Protein AF-A0A0M5L787-F1 (afdb_monomer_lite)

Sequence (239 aa):
MQGYDAINVWLLLYTPKDLRELIRKTQSEIPFFRKFSDVKPNWESILNKIHFGLDFFNSFSKEVILKTVIELADRFNSETYFLEYNSIKHSLRNKFGSFQIEIGPLENKVKINGGDYGSTFRKIERLSKNNKYHLSTSKIFSQWNPDRLFSEIQILSLLISNIKSFLIAINCKEPHKVEFKLPKTEFLKDYQNLPDPELISGKLERWSISPNYKLIDKNELLKIIQEKFPGLFKQEYDI

pLDDT: mean 78.06, std 14.06, range [38.06, 95.12]

Secondary structure (DSSP, 8-state):
--GGGTHHHHHHH--HHHHHHHHHHHHTT-----S-TTS-SSHHHHHHHHTTTSGGGGSHHHHHHHHHHHHHHHHHH-HHHHHHHHHHHTT---EESS-EEEES-TTSPEEEE--SSEEEEEEEEES-SS-TT-EEEEEEEEE--HHHHHHHHHHHHHHHHHHHHHHHHHH--S---PPP----HHHHHHHHHSPP---------------------HHHHHHHHHHH-GGGS------

Radius of gyration: 26.21 Å; chains: 1; bounding box: 59×48×81 Å

Foldseek 3Di:
DPPLPVVVVCVVDPDLVNVLVLLVCLLVQNDDDHNDPVAGSYPLSVVCLLCVPDPCPVDPQVVLLRVLSSVVSCCSNDPVNVQQVVCVVVVQWPDAAFDWDWDDDPVDTDIDGHDNGWTKGWDWDAPDPPDPPRIDIWIWTFGADVVLVVLSVVSVVLVVLSNVLSVCVVPPPDDDPRDRDTDDPVSSVVNVPDDDRPSVGDGPPPPDPPPPDDPDDPVRVVVVCCVVPVVVVPDPPDD

Structure (mmCIF, N/CA/C/O backbone):
data_AF-A0A0M5L787-F1
#
_entry.id   AF-A0A0M5L787-F1
#
loop_
_atom_site.group_PDB
_atom_site.id
_atom_site.type_symbol
_atom_site.label_atom_id
_atom_site.label_alt_id
_atom_site.label_comp_id
_atom_site.label_asym_id
_atom_site.label_entity_id
_atom_site.label_seq_id
_atom_site.pdbx_PDB_ins_code
_atom_site.Cartn_x
_atom_site.Cartn_y
_atom_site.Cartn_z
_atom_site.occupancy
_atom_site.B_iso_or_equiv
_atom_site.auth_seq_id
_atom_site.auth_comp_id
_atom_site.auth_asym_id
_atom_site.auth_atom_id
_atom_site.pdbx_PDB_model_num
ATOM 1 N N . MET A 1 1 ? -18.782 26.386 13.789 1.00 40.38 1 MET A N 1
ATOM 2 C CA . MET A 1 1 ? -18.263 25.126 13.216 1.00 40.38 1 MET A CA 1
ATOM 3 C C . MET A 1 1 ? -16.749 25.245 13.174 1.00 40.38 1 MET A C 1
ATOM 5 O O . MET A 1 1 ? -16.237 25.998 12.358 1.00 40.38 1 MET A O 1
ATOM 9 N N . GLN A 1 2 ? -16.034 24.658 14.134 1.00 39.41 2 GLN A N 1
ATOM 10 C CA . GLN A 1 2 ? -14.569 24.685 14.102 1.00 39.41 2 GLN A CA 1
ATOM 11 C C . GLN A 1 2 ? -14.084 23.709 13.016 1.00 39.41 2 GLN A C 1
ATOM 13 O O . GLN A 1 2 ? -14.730 22.690 12.781 1.00 39.41 2 GLN A O 1
ATOM 18 N N . GLY A 1 3 ? -12.954 23.991 12.362 1.00 47.47 3 GLY A N 1
ATOM 19 C CA . GLY A 1 3 ? -12.416 23.182 11.253 1.00 47.47 3 GLY A CA 1
ATOM 20 C C . GLY A 1 3 ? -12.162 21.691 11.555 1.00 47.47 3 GLY A C 1
ATOM 21 O O . GLY A 1 3 ? -11.865 20.939 10.633 1.00 47.47 3 GLY A O 1
ATOM 22 N N . TYR A 1 4 ? -12.318 21.244 12.809 1.00 46.97 4 TYR A N 1
ATOM 23 C CA . TYR A 1 4 ? -12.191 19.851 13.263 1.00 46.97 4 TYR A CA 1
ATOM 24 C C . TYR A 1 4 ? -13.233 18.882 12.668 1.00 46.97 4 TYR A C 1
ATOM 26 O O . TYR A 1 4 ? -12.962 17.683 12.600 1.00 46.97 4 TYR A O 1
ATOM 34 N N . ASP A 1 5 ? -14.398 19.370 12.226 1.00 57.00 5 ASP A N 1
ATOM 35 C CA . ASP A 1 5 ? -15.494 18.512 11.736 1.00 57.00 5 ASP A CA 1
ATOM 36 C C . ASP A 1 5 ? -15.590 18.415 10.206 1.00 57.00 5 ASP A C 1
ATOM 38 O O . ASP A 1 5 ? -16.405 17.661 9.680 1.00 57.00 5 ASP A O 1
ATOM 42 N N . ALA A 1 6 ? -14.723 19.110 9.469 1.00 70.19 6 ALA A N 1
ATOM 43 C CA . ALA A 1 6 ? -14.768 19.167 8.008 1.00 70.19 6 ALA A CA 1
ATOM 44 C C . ALA A 1 6 ? -13.982 18.025 7.322 1.00 70.19 6 ALA A C 1
ATOM 46 O O . ALA A 1 6 ? -13.393 18.219 6.259 1.00 70.19 6 ALA A O 1
ATOM 47 N N . ILE A 1 7 ? -13.947 16.822 7.914 1.00 73.31 7 ILE A N 1
ATOM 48 C CA . ILE A 1 7 ? -13.275 15.644 7.320 1.00 73.31 7 ILE A CA 1
ATOM 49 C C . ILE A 1 7 ? -13.868 15.328 5.941 1.00 73.31 7 ILE A C 1
ATOM 51 O O . ILE A 1 7 ? -13.142 15.019 5.002 1.00 73.31 7 ILE A O 1
ATOM 55 N N . ASN A 1 8 ? -15.186 15.459 5.806 1.00 73.56 8 ASN A N 1
ATOM 56 C CA . ASN A 1 8 ? -15.893 15.338 4.534 1.00 73.56 8 ASN A CA 1
ATOM 57 C C . ASN A 1 8 ? -15.398 16.354 3.492 1.00 73.56 8 ASN A C 1
ATOM 59 O O . ASN A 1 8 ? -15.212 15.992 2.337 1.00 73.56 8 ASN A O 1
ATOM 63 N N . VAL A 1 9 ? -15.135 17.601 3.893 1.00 81.12 9 VAL A N 1
ATOM 64 C CA . VAL A 1 9 ? -14.587 18.632 2.999 1.00 81.12 9 VAL A CA 1
ATOM 65 C C . VAL A 1 9 ? -13.171 18.265 2.567 1.00 81.12 9 VAL A C 1
ATOM 67 O O . VAL A 1 9 ? -12.859 18.349 1.384 1.00 81.12 9 VAL A O 1
ATOM 70 N N . TRP A 1 10 ? -12.329 17.793 3.492 1.00 82.06 10 TRP A N 1
ATOM 71 C CA . TRP A 1 10 ? -10.994 17.313 3.135 1.00 82.06 10 TRP A CA 1
ATOM 72 C C . TRP A 1 10 ? -11.062 16.144 2.143 1.00 82.06 10 TRP A C 1
ATOM 74 O O . TRP A 1 10 ? -10.377 16.180 1.127 1.00 82.06 10 TRP A O 1
ATOM 84 N N . LEU A 1 11 ? -11.942 15.161 2.372 1.00 81.44 11 LEU A N 1
ATOM 85 C CA . LEU A 1 11 ? -12.150 14.028 1.460 1.00 81.44 11 LEU A CA 1
ATOM 86 C C . LEU A 1 11 ? -12.615 14.451 0.056 1.00 81.44 11 LEU A C 1
ATOM 88 O O . LEU A 1 11 ? -12.320 13.755 -0.909 1.00 81.44 11 LEU A O 1
ATOM 92 N N . LEU A 1 12 ? -13.320 15.576 -0.071 1.00 83.50 12 LEU A N 1
ATOM 93 C CA . LEU A 1 12 ? -13.760 16.105 -1.364 1.00 83.50 12 LEU A CA 1
ATOM 94 C C . LEU A 1 12 ? -12.695 16.956 -2.071 1.00 83.50 12 LEU A C 1
ATOM 96 O O . LEU A 1 12 ? -12.770 17.122 -3.285 1.00 83.50 12 LEU A O 1
ATOM 100 N N . LEU A 1 13 ? -11.731 17.511 -1.332 1.00 87.44 13 LEU A N 1
ATOM 101 C CA . LEU A 1 13 ? -10.759 18.475 -1.860 1.00 87.44 13 LEU A CA 1
ATOM 102 C C . LEU A 1 13 ? -9.328 17.943 -1.964 1.00 87.44 13 LEU A C 1
ATOM 104 O O . LEU A 1 13 ? -8.506 18.576 -2.627 1.00 87.44 13 LEU A O 1
ATOM 108 N N . TYR A 1 14 ? -8.996 16.835 -1.299 1.00 89.69 14 TYR A N 1
ATOM 109 C CA . TYR A 1 14 ? -7.613 16.374 -1.250 1.00 89.69 14 TYR A CA 1
ATOM 110 C C . TYR A 1 14 ? -7.095 15.999 -2.643 1.00 89.69 14 TYR A C 1
ATOM 112 O O . TYR A 1 14 ? -7.768 15.356 -3.452 1.00 89.69 14 TYR A O 1
ATOM 120 N N . THR A 1 15 ? -5.845 16.360 -2.914 1.00 89.94 15 THR A N 1
ATOM 121 C CA . THR A 1 15 ? -5.131 15.885 -4.097 1.00 89.94 15 THR A CA 1
ATOM 122 C C . THR A 1 15 ? -4.406 14.571 -3.787 1.00 89.94 15 THR A C 1
ATOM 124 O O . THR A 1 15 ? -4.065 14.296 -2.632 1.00 89.94 15 THR A O 1
ATOM 127 N N . PRO A 1 16 ? -4.043 13.761 -4.800 1.00 87.12 16 PRO A N 1
ATOM 128 C CA . PRO A 1 16 ? -3.210 12.576 -4.582 1.00 87.12 16 PRO A CA 1
ATOM 129 C C . PRO A 1 16 ? -1.887 12.866 -3.851 1.00 87.12 16 PRO A C 1
ATOM 131 O O . PRO A 1 16 ? -1.362 11.995 -3.158 1.00 87.12 16 PRO A O 1
ATOM 134 N N . LYS A 1 17 ? -1.349 14.087 -3.988 1.00 90.00 17 LYS A N 1
ATOM 135 C CA . LYS A 1 17 ? -0.143 14.532 -3.280 1.00 90.00 17 LYS A CA 1
ATOM 136 C C . LYS A 1 17 ? -0.404 14.723 -1.785 1.00 90.00 17 LYS A C 1
ATOM 138 O O . LYS A 1 17 ? 0.432 14.318 -0.985 1.00 90.00 17 LYS A O 1
ATOM 143 N N . ASP A 1 18 ? -1.556 15.278 -1.416 1.00 91.69 18 ASP A N 1
ATOM 144 C CA . ASP A 1 18 ? -1.929 15.488 -0.013 1.00 91.69 18 ASP A CA 1
ATOM 145 C C . ASP A 1 18 ? -2.112 14.157 0.719 1.00 91.69 18 ASP A C 1
ATOM 147 O O . ASP A 1 18 ? -1.644 14.000 1.845 1.00 91.69 18 ASP A O 1
ATOM 151 N N . LEU A 1 19 ? -2.719 13.167 0.055 1.00 91.31 19 LEU A N 1
ATOM 152 C CA . LEU A 1 19 ? -2.863 11.819 0.608 1.00 91.31 19 LEU A CA 1
ATOM 153 C C . LEU A 1 19 ? -1.503 11.142 0.828 1.00 91.31 19 LEU A C 1
ATOM 155 O O . LEU A 1 19 ? -1.263 10.573 1.891 1.00 91.31 19 LEU A O 1
ATOM 159 N N . ARG A 1 20 ? -0.594 11.225 -0.153 1.00 91.88 20 ARG A N 1
ATOM 160 C CA . ARG A 1 20 ? 0.778 10.706 -0.009 1.00 91.88 20 ARG A CA 1
ATOM 161 C C . ARG A 1 20 ? 1.513 11.380 1.138 1.00 91.88 20 ARG A C 1
ATOM 163 O O . ARG A 1 20 ? 2.138 10.704 1.945 1.00 91.88 20 ARG A O 1
ATOM 170 N N . GLU A 1 21 ? 1.401 12.699 1.249 1.00 93.62 21 GLU A N 1
ATOM 171 C CA . GLU A 1 21 ? 2.035 13.440 2.334 1.00 93.62 21 GLU A CA 1
ATOM 172 C C . GLU A 1 21 ? 1.463 13.048 3.702 1.00 93.62 21 GLU A C 1
ATOM 174 O O . GLU A 1 21 ? 2.223 12.885 4.651 1.00 93.62 21 GLU A O 1
ATOM 179 N N . LEU A 1 22 ? 0.150 12.830 3.810 1.00 93.38 22 LEU A N 1
ATOM 180 C CA . LEU A 1 22 ? -0.483 12.342 5.037 1.00 93.38 22 LEU A CA 1
ATOM 181 C C . LEU A 1 22 ? 0.048 10.958 5.444 1.00 93.38 22 LEU A C 1
ATOM 183 O O . LEU A 1 22 ? 0.422 10.752 6.600 1.00 93.38 22 LEU A O 1
ATOM 187 N N . ILE A 1 23 ? 0.121 10.024 4.493 1.00 94.19 23 ILE A N 1
ATOM 188 C CA . ILE A 1 23 ? 0.662 8.676 4.718 1.00 94.19 23 ILE A CA 1
ATOM 189 C C . ILE A 1 23 ? 2.140 8.770 5.111 1.00 94.19 23 ILE A C 1
ATOM 191 O O . ILE A 1 23 ? 2.543 8.176 6.106 1.00 94.19 23 ILE A O 1
ATOM 195 N N . ARG A 1 24 ? 2.937 9.578 4.403 1.00 94.94 24 ARG A N 1
ATOM 196 C CA . ARG A 1 24 ? 4.360 9.791 4.704 1.00 94.94 24 ARG A CA 1
ATOM 197 C C . ARG A 1 24 ? 4.562 10.369 6.103 1.00 94.94 24 ARG A C 1
ATOM 199 O O . ARG A 1 24 ? 5.389 9.867 6.855 1.00 94.94 24 ARG A O 1
ATOM 206 N N . LYS A 1 25 ? 3.795 11.398 6.482 1.00 95.12 25 LYS A N 1
ATOM 207 C CA . LYS A 1 25 ? 3.841 11.968 7.835 1.00 95.12 25 LYS A CA 1
ATOM 208 C C . LYS A 1 25 ? 3.475 10.934 8.895 1.00 95.12 25 LYS A C 1
ATOM 210 O O . LYS A 1 25 ? 4.125 10.906 9.930 1.00 95.12 25 LYS A O 1
ATOM 215 N N . THR A 1 26 ? 2.502 10.068 8.612 1.00 95.06 26 THR A N 1
ATOM 216 C CA . THR A 1 26 ? 2.118 8.964 9.507 1.00 95.06 26 THR A CA 1
ATOM 217 C C . THR A 1 26 ? 3.233 7.920 9.650 1.00 95.06 26 THR A C 1
ATOM 219 O O . THR A 1 26 ? 3.469 7.405 10.734 1.00 95.06 26 THR A O 1
ATOM 222 N N . GLN A 1 27 ? 3.964 7.610 8.579 1.00 92.12 27 GLN A N 1
ATOM 223 C CA . GLN A 1 27 ? 5.095 6.676 8.646 1.00 92.12 27 GLN A CA 1
ATOM 224 C C . GLN A 1 27 ? 6.319 7.267 9.350 1.00 92.12 27 GLN A C 1
ATOM 226 O O . GLN A 1 27 ? 7.032 6.561 10.050 1.00 92.12 27 GLN A O 1
ATOM 231 N N . SER A 1 28 ? 6.571 8.563 9.161 1.00 93.62 28 SER A N 1
ATOM 232 C CA . SER A 1 28 ? 7.703 9.277 9.765 1.00 93.62 28 SER A CA 1
ATOM 233 C C . SER A 1 28 ? 7.394 9.865 11.147 1.00 93.62 28 SER A C 1
ATOM 235 O O . SER A 1 28 ? 8.182 10.660 11.650 1.00 93.62 28 SER A O 1
ATOM 237 N N . GLU A 1 29 ? 6.227 9.556 11.717 1.00 93.81 29 GLU A N 1
ATOM 238 C CA . GLU A 1 29 ? 5.718 10.123 12.973 1.00 93.81 29 GLU A CA 1
ATOM 239 C C . GLU A 1 29 ? 5.726 11.664 13.035 1.00 93.81 29 GLU A C 1
ATOM 241 O O . GLU A 1 29 ? 5.777 12.275 14.105 1.00 93.81 29 GLU A O 1
ATOM 246 N N . ILE A 1 30 ? 5.644 12.322 11.878 1.00 94.38 30 ILE A N 1
ATOM 247 C CA . ILE A 1 30 ? 5.626 13.779 11.787 1.00 94.38 30 ILE A CA 1
ATOM 248 C C . ILE A 1 30 ? 4.242 14.262 12.228 1.00 94.38 30 ILE A C 1
ATOM 250 O O . ILE A 1 30 ? 3.241 13.844 11.643 1.00 94.38 30 ILE A O 1
ATOM 254 N N . PRO A 1 31 ? 4.144 15.183 13.201 1.00 90.25 31 PRO A N 1
ATOM 255 C CA . PRO A 1 31 ? 2.861 15.713 13.631 1.00 90.25 31 PRO A CA 1
ATOM 256 C C . PRO A 1 31 ? 2.074 16.371 12.493 1.00 90.25 31 PRO A C 1
ATOM 258 O O . PRO A 1 31 ? 2.598 17.122 11.666 1.00 90.25 31 PRO A O 1
ATOM 261 N N . PHE A 1 32 ? 0.770 16.124 12.488 1.00 89.38 32 PHE A N 1
ATOM 262 C CA . PHE A 1 32 ? -0.198 16.818 11.650 1.00 89.38 32 PHE A CA 1
ATOM 263 C C . PHE A 1 32 ? -1.496 17.036 12.425 1.00 89.38 32 PHE A C 1
ATOM 265 O O . PHE A 1 32 ? -1.707 16.473 13.507 1.00 89.38 32 PHE A O 1
ATOM 272 N N . PHE A 1 33 ? -2.355 17.889 11.877 1.00 83.69 33 PHE A N 1
ATOM 273 C CA . PHE A 1 33 ? -3.650 18.189 12.466 1.00 83.69 33 PHE A CA 1
ATOM 274 C C . PHE A 1 33 ? -4.535 16.938 12.510 1.00 83.69 33 PHE A C 1
ATOM 276 O O . PHE A 1 33 ? -4.727 16.274 11.493 1.00 83.69 33 PHE A O 1
ATOM 283 N N . ARG A 1 34 ? -5.067 16.610 13.691 1.00 84.62 34 ARG A N 1
ATOM 284 C CA . ARG A 1 34 ? -5.842 15.390 13.955 1.00 84.62 34 ARG A CA 1
ATOM 285 C C . ARG A 1 34 ? -6.996 15.709 14.893 1.00 84.62 34 ARG A C 1
ATOM 287 O O . ARG A 1 34 ? -6.831 16.499 15.816 1.00 84.62 34 ARG A O 1
ATOM 294 N N . LYS A 1 35 ? -8.140 15.054 14.678 1.00 81.94 35 LYS A N 1
ATOM 295 C CA . LYS A 1 35 ? -9.319 15.182 15.552 1.00 81.94 35 LYS A CA 1
ATOM 296 C C . LYS A 1 35 ? -9.056 14.632 16.958 1.00 81.94 35 LYS A C 1
ATOM 298 O O . LYS A 1 35 ? -9.523 15.200 17.936 1.00 81.94 35 LYS A O 1
ATOM 303 N N . PHE A 1 36 ? -8.292 13.546 17.043 1.00 86.31 36 PHE A N 1
ATOM 304 C CA . PHE A 1 36 ? -7.915 12.891 18.293 1.00 86.31 36 PHE A CA 1
ATOM 305 C C . PHE A 1 36 ? -6.476 13.266 18.646 1.00 86.31 36 PHE A C 1
ATOM 307 O O . PHE A 1 36 ? -5.538 12.805 17.993 1.00 86.31 36 PHE A O 1
ATOM 314 N N . SER A 1 37 ? -6.305 14.143 19.635 1.00 85.69 37 SER A N 1
ATOM 315 C CA . SER A 1 37 ? -4.991 14.632 20.073 1.00 85.69 37 SER A CA 1
ATOM 316 C C . SER A 1 37 ? -4.190 13.589 20.857 1.00 85.69 37 SER A C 1
ATOM 318 O O . SER A 1 37 ? -2.964 13.659 20.879 1.00 85.69 37 SER A O 1
ATOM 320 N N . ASP A 1 38 ? -4.869 12.611 21.456 1.00 87.62 38 ASP A N 1
ATOM 321 C CA . ASP A 1 38 ? -4.290 11.493 22.207 1.00 87.62 38 ASP A CA 1
ATOM 322 C C . ASP A 1 38 ? -3.674 10.408 21.307 1.00 87.62 38 ASP A C 1
ATOM 324 O O . ASP A 1 38 ? -2.851 9.612 21.755 1.00 87.62 38 ASP A O 1
ATOM 328 N N . VAL A 1 39 ? -4.039 10.382 20.024 1.00 90.38 39 VAL A N 1
ATOM 329 C CA . VAL A 1 39 ? -3.516 9.422 19.045 1.00 90.38 39 VAL A CA 1
ATOM 330 C C . VAL A 1 39 ? -2.193 9.943 18.496 1.00 90.38 39 VAL A C 1
ATOM 332 O O . VAL A 1 39 ? -2.131 11.067 18.002 1.00 90.38 39 VAL A O 1
ATOM 335 N N . LYS A 1 40 ? -1.120 9.146 18.542 1.00 92.81 40 LYS A N 1
ATOM 336 C CA . LYS A 1 40 ? 0.173 9.473 17.912 1.00 92.81 40 LYS A CA 1
ATOM 337 C C . LYS A 1 40 ? 0.075 9.351 16.385 1.00 92.81 40 LYS A C 1
ATOM 339 O O . LYS A 1 40 ? -0.778 8.618 15.889 1.00 92.81 40 LYS A O 1
ATOM 344 N N . PRO A 1 41 ? 0.893 10.077 15.601 1.00 92.50 41 PRO A N 1
ATOM 345 C CA . PRO A 1 41 ? 0.793 10.071 14.145 1.00 92.50 41 PRO A CA 1
ATOM 346 C C . PRO A 1 41 ? 1.516 8.841 13.583 1.00 92.50 41 PRO A C 1
ATOM 348 O O . PRO A 1 41 ? 2.420 8.996 12.781 1.00 92.50 41 PRO A O 1
ATOM 351 N N . ASN A 1 42 ? 1.152 7.640 14.037 1.00 94.44 42 ASN A N 1
ATOM 352 C CA . ASN A 1 42 ? 1.714 6.373 13.577 1.00 94.44 42 ASN A CA 1
ATOM 353 C C . ASN A 1 42 ? 0.625 5.300 13.458 1.00 94.44 42 ASN A C 1
ATOM 355 O O . ASN A 1 42 ? -0.432 5.386 14.092 1.00 94.44 42 ASN A O 1
ATOM 359 N N . TRP A 1 43 ? 0.873 4.294 12.618 1.00 93.94 43 TRP A N 1
ATOM 360 C CA . TRP A 1 43 ? -0.126 3.272 12.295 1.00 93.94 43 TRP A CA 1
ATOM 361 C C . TRP A 1 43 ? -0.566 2.467 13.512 1.00 93.94 43 TRP A C 1
ATOM 363 O O . TRP A 1 43 ? -1.750 2.167 13.638 1.00 93.94 43 TRP A O 1
ATOM 373 N N . GLU A 1 44 ? 0.348 2.172 14.434 1.00 92.31 44 GLU A N 1
ATOM 374 C CA . GLU A 1 44 ? 0.018 1.423 15.642 1.00 92.31 44 GLU A CA 1
ATOM 375 C C . GLU A 1 44 ? -0.992 2.178 16.514 1.00 92.31 44 GLU A C 1
ATOM 377 O O . GLU A 1 44 ? -2.023 1.624 16.888 1.00 92.31 44 GLU A O 1
ATOM 382 N N . SER A 1 45 ? -0.742 3.454 16.811 1.00 92.00 45 SER A N 1
ATOM 383 C CA . SER A 1 45 ? -1.631 4.259 17.649 1.00 92.00 45 SER A CA 1
ATOM 384 C C . SER A 1 45 ? -2.999 4.455 16.998 1.00 92.00 45 SER A C 1
ATOM 386 O O . SER A 1 45 ? -4.017 4.392 17.689 1.00 92.00 45 SER A O 1
ATOM 388 N N . ILE A 1 46 ? -3.036 4.630 15.674 1.00 92.12 46 ILE A N 1
ATOM 389 C CA . ILE A 1 46 ? -4.278 4.739 14.903 1.00 92.12 46 ILE A CA 1
ATOM 390 C C . ILE A 1 46 ? -5.071 3.427 14.969 1.00 92.12 46 ILE A C 1
ATOM 392 O O . ILE A 1 46 ? -6.255 3.444 15.306 1.00 92.12 46 ILE A O 1
ATOM 396 N N . LEU A 1 47 ? -4.429 2.285 14.700 1.00 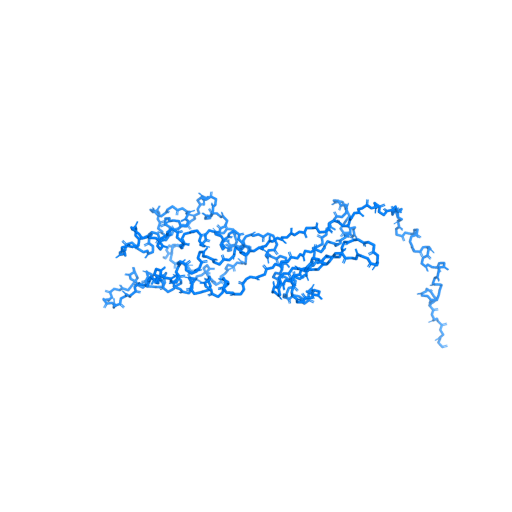90.75 47 LEU A N 1
ATOM 397 C CA . LEU A 1 47 ? -5.074 0.971 14.748 1.00 90.75 47 LEU A CA 1
ATOM 398 C C . LEU A 1 47 ? -5.565 0.635 16.158 1.00 90.75 47 LEU A C 1
ATOM 400 O O . LEU A 1 47 ? -6.699 0.181 16.301 1.00 90.75 47 LEU A O 1
ATOM 404 N N . ASN A 1 48 ? -4.767 0.925 17.185 1.00 88.25 48 ASN A N 1
ATOM 405 C CA . ASN A 1 48 ? -5.148 0.751 18.584 1.00 88.25 48 ASN A CA 1
ATOM 406 C C . ASN A 1 48 ? -6.377 1.598 18.936 1.00 88.25 48 ASN A C 1
ATOM 408 O O . ASN A 1 48 ? -7.282 1.117 19.612 1.00 88.25 48 ASN A O 1
ATOM 412 N N . LYS A 1 49 ? -6.453 2.842 18.447 1.00 89.19 49 LYS A N 1
ATOM 413 C CA . LYS A 1 49 ? -7.629 3.692 18.670 1.00 89.19 49 LYS A CA 1
ATOM 414 C C . LYS A 1 49 ? -8.873 3.139 17.981 1.00 89.19 49 LYS A C 1
ATOM 416 O O . LYS A 1 49 ? -9.941 3.170 18.577 1.00 89.19 49 LYS A O 1
ATOM 421 N N . ILE A 1 50 ? -8.747 2.636 16.753 1.00 88.25 50 ILE A N 1
ATOM 422 C CA . ILE A 1 50 ? -9.874 2.065 15.998 1.00 88.25 50 ILE A CA 1
ATOM 423 C C . ILE A 1 50 ? -10.389 0.785 16.671 1.00 88.25 50 ILE A C 1
ATOM 425 O O . ILE A 1 50 ? -11.597 0.595 16.764 1.00 88.25 50 ILE A O 1
ATOM 429 N N . HIS A 1 51 ? -9.491 -0.067 17.172 1.00 85.75 51 HIS A N 1
ATOM 430 C CA . HIS A 1 51 ? -9.818 -1.381 17.740 1.00 85.75 51 HIS A CA 1
ATOM 431 C C . HIS A 1 51 ? -9.838 -1.385 19.279 1.00 85.75 51 HIS A C 1
ATOM 433 O O . HIS A 1 51 ? -9.685 -2.440 19.887 1.00 85.75 51 HIS A O 1
ATOM 439 N N . PHE A 1 52 ? -10.032 -0.225 19.920 1.00 73.56 52 PHE A N 1
ATOM 440 C CA . PHE A 1 52 ? -9.839 -0.026 21.366 1.00 73.56 52 PHE A CA 1
ATOM 441 C C . PHE A 1 52 ? -10.659 -0.961 22.278 1.00 73.56 52 PHE A C 1
ATOM 443 O O . PHE A 1 52 ? -10.294 -1.146 23.433 1.00 73.56 52 PHE A O 1
ATOM 450 N N . GLY A 1 53 ? -11.763 -1.524 21.777 1.00 65.81 53 GLY A N 1
ATOM 451 C CA . GLY A 1 53 ? -12.654 -2.432 22.511 1.00 65.81 53 GLY A CA 1
ATOM 452 C C . GLY A 1 53 ? -12.558 -3.904 22.100 1.00 65.81 53 GLY A C 1
ATOM 453 O O . GLY A 1 53 ? -13.401 -4.697 22.504 1.00 65.81 53 GLY A O 1
ATOM 454 N N . LEU A 1 54 ? -11.585 -4.270 21.266 1.00 67.06 54 LEU A N 1
ATOM 455 C CA . LEU A 1 54 ? -11.332 -5.656 20.880 1.00 67.06 54 LEU A CA 1
ATOM 456 C C . LEU A 1 54 ? -10.156 -6.220 21.682 1.00 67.06 54 LEU A C 1
ATOM 458 O O . LEU A 1 54 ? -9.184 -5.505 21.922 1.00 67.06 54 LEU A O 1
ATOM 462 N N . ASP A 1 55 ? -10.146 -7.537 21.917 1.00 63.16 55 ASP A N 1
ATOM 463 C CA . ASP A 1 55 ? -8.956 -8.314 22.337 1.00 63.16 55 ASP A CA 1
ATOM 464 C C . ASP A 1 55 ? -7.834 -8.333 21.270 1.00 63.16 55 ASP A C 1
ATOM 466 O O . ASP A 1 55 ? -6.930 -9.168 21.258 1.00 63.16 55 ASP A O 1
ATOM 470 N N . PHE A 1 56 ? -7.859 -7.360 20.361 1.00 60.28 56 PHE A N 1
ATOM 471 C CA . PHE A 1 56 ? -6.854 -7.086 19.351 1.00 60.28 56 PHE A CA 1
ATOM 472 C C . PHE A 1 56 ? -5.451 -6.973 19.959 1.00 60.28 56 PHE A C 1
ATOM 474 O O . PHE A 1 56 ? -4.477 -7.423 19.359 1.00 60.28 56 PHE A O 1
ATOM 481 N N . PHE A 1 57 ? -5.349 -6.437 21.176 1.00 53.81 57 PHE A N 1
ATOM 482 C CA . PHE A 1 57 ? -4.090 -6.071 21.821 1.00 53.81 57 PHE A CA 1
ATOM 483 C C . PHE A 1 57 ? -3.196 -7.244 22.243 1.00 53.81 57 PHE A C 1
ATOM 485 O O . PHE A 1 57 ? -1.996 -7.030 22.384 1.00 53.81 57 PHE A O 1
ATOM 492 N N . ASN A 1 58 ? -3.736 -8.463 22.359 1.00 58.97 58 ASN A N 1
ATOM 493 C CA . ASN A 1 58 ? -2.983 -9.665 22.752 1.00 58.97 58 ASN A CA 1
ATOM 494 C C . ASN A 1 58 ? -2.865 -10.702 21.623 1.00 58.97 58 ASN A C 1
ATOM 496 O O . ASN A 1 58 ? -2.571 -11.870 21.871 1.00 58.97 58 ASN A O 1
ATOM 500 N N . SER A 1 59 ? -3.145 -10.304 20.381 1.00 66.94 59 SER A N 1
ATOM 501 C CA . SER A 1 59 ? -3.336 -11.242 19.277 1.00 66.94 59 SER A CA 1
ATOM 502 C C . SER A 1 59 ? -2.228 -11.147 18.229 1.00 66.94 59 SER A C 1
ATOM 504 O O . SER A 1 59 ? -1.856 -10.058 17.795 1.00 66.94 59 SER A O 1
ATOM 506 N N . PHE A 1 60 ? -1.779 -12.311 17.750 1.00 76.94 60 PHE A N 1
ATOM 507 C CA . PHE A 1 60 ? -1.011 -12.491 16.508 1.00 76.94 60 PHE A CA 1
ATOM 508 C C . PHE A 1 60 ? -1.534 -11.598 15.365 1.00 76.94 60 PHE A C 1
ATOM 510 O O . PHE A 1 60 ? -0.767 -11.029 14.592 1.00 76.94 60 PHE A O 1
ATOM 517 N N . SER A 1 61 ? -2.851 -11.383 15.315 1.00 81.19 61 SER A N 1
ATOM 518 C CA . SER A 1 61 ? -3.508 -10.533 14.329 1.00 81.19 61 SER A CA 1
ATOM 519 C C . SER A 1 61 ? -3.045 -9.079 14.329 1.00 81.19 61 SER A C 1
ATOM 521 O O . SER A 1 61 ? -2.935 -8.497 13.249 1.00 81.19 61 SER A O 1
ATOM 523 N N . LYS A 1 62 ? -2.735 -8.488 15.490 1.00 85.31 62 LYS A N 1
ATOM 524 C CA . LYS A 1 62 ? -2.250 -7.102 15.560 1.00 85.31 62 LYS A CA 1
ATOM 525 C C . LYS A 1 62 ? -0.927 -6.943 14.827 1.00 85.31 62 LYS A C 1
ATOM 527 O O . LYS A 1 62 ? -0.794 -6.025 14.022 1.00 85.31 62 LYS A O 1
ATOM 532 N N . GLU A 1 63 ? 0.034 -7.821 15.097 1.00 87.94 63 GLU A N 1
ATOM 533 C CA . GLU A 1 63 ? 1.376 -7.738 14.516 1.00 87.94 63 GLU A CA 1
ATOM 534 C C . GLU A 1 63 ? 1.329 -7.894 12.997 1.00 87.94 63 GLU A C 1
ATOM 536 O O . GLU A 1 63 ? 1.896 -7.077 12.269 1.00 87.94 63 GLU A O 1
ATOM 541 N N . VAL A 1 64 ? 0.580 -8.891 12.513 1.00 89.31 64 VAL A N 1
ATOM 542 C CA . VAL A 1 64 ? 0.429 -9.145 11.074 1.00 89.31 64 VAL A CA 1
ATOM 543 C C . VAL A 1 64 ? -0.238 -7.964 10.376 1.00 89.31 64 VAL A C 1
ATOM 545 O O . VAL A 1 64 ? 0.246 -7.506 9.339 1.00 89.31 64 VAL A O 1
ATOM 548 N N . ILE A 1 65 ? -1.326 -7.433 10.941 1.00 90.62 65 ILE A N 1
ATOM 549 C CA . ILE A 1 65 ? -2.043 -6.291 10.362 1.00 90.62 65 ILE A CA 1
ATOM 550 C C . ILE A 1 65 ? -1.168 -5.039 10.373 1.00 90.62 65 ILE A C 1
ATOM 552 O O . ILE A 1 65 ? -1.090 -4.354 9.356 1.00 90.62 65 ILE A O 1
ATOM 556 N N . LEU A 1 66 ? -0.497 -4.738 11.488 1.00 91.81 66 LEU A N 1
ATOM 557 C CA . LEU A 1 66 ? 0.372 -3.568 11.594 1.00 91.81 66 LEU A CA 1
ATOM 558 C C . LEU A 1 66 ? 1.495 -3.630 10.556 1.00 91.81 66 LEU A C 1
ATOM 560 O O . LEU A 1 66 ? 1.683 -2.668 9.812 1.00 91.81 66 LEU A O 1
ATOM 564 N N . LYS A 1 67 ? 2.180 -4.775 10.455 1.00 91.94 67 LYS A N 1
ATOM 565 C CA . LYS A 1 67 ? 3.216 -5.006 9.442 1.00 91.94 67 LYS A CA 1
ATOM 566 C C . LYS A 1 67 ? 2.662 -4.804 8.029 1.00 91.94 67 LYS A C 1
ATOM 568 O O . LYS A 1 67 ? 3.240 -4.056 7.249 1.00 91.94 67 LYS A O 1
ATOM 573 N N . THR A 1 68 ? 1.500 -5.385 7.735 1.00 91.81 68 THR A N 1
ATOM 574 C CA . THR A 1 68 ? 0.841 -5.259 6.423 1.00 91.81 68 THR A CA 1
ATOM 575 C C . THR A 1 68 ? 0.512 -3.805 6.082 1.00 91.81 68 THR A C 1
ATOM 577 O O . THR A 1 68 ? 0.771 -3.352 4.971 1.00 91.81 68 THR A O 1
ATOM 580 N N . VAL A 1 69 ? -0.029 -3.037 7.033 1.00 93.50 69 VAL A N 1
ATOM 581 C CA . VAL A 1 69 ? -0.350 -1.616 6.825 1.00 93.50 69 VAL A CA 1
ATOM 582 C C . VAL A 1 69 ? 0.913 -0.796 6.562 1.00 93.50 69 VAL A C 1
ATOM 584 O O . VAL A 1 69 ? 0.900 0.059 5.676 1.00 93.50 69 VAL A O 1
ATOM 587 N N . ILE A 1 70 ? 1.998 -1.065 7.292 1.00 93.31 70 ILE A N 1
ATOM 588 C CA . ILE A 1 70 ? 3.291 -0.402 7.082 1.00 93.31 70 ILE A CA 1
ATOM 589 C C . ILE A 1 70 ? 3.817 -0.697 5.672 1.00 93.31 70 ILE A C 1
ATOM 591 O O . ILE A 1 70 ? 4.098 0.242 4.930 1.00 93.31 70 ILE A O 1
ATOM 595 N N . GLU A 1 71 ? 3.857 -1.969 5.269 1.00 91.38 71 GLU A N 1
ATOM 596 C CA . GLU A 1 71 ? 4.327 -2.389 3.941 1.00 91.38 71 GLU A CA 1
ATOM 597 C C . GLU A 1 71 ? 3.504 -1.768 2.805 1.00 91.38 71 GLU A C 1
ATOM 599 O O . GLU A 1 71 ? 4.049 -1.312 1.797 1.00 91.38 71 GLU A O 1
ATOM 604 N N . LEU A 1 72 ? 2.178 -1.723 2.957 1.00 91.69 72 LEU A N 1
ATOM 605 C CA . LEU A 1 72 ? 1.285 -1.109 1.976 1.00 91.69 72 LEU A CA 1
ATOM 606 C C . LEU A 1 72 ? 1.490 0.407 1.891 1.00 91.69 72 LEU A C 1
ATOM 608 O O . LEU A 1 72 ? 1.478 0.966 0.792 1.00 91.69 72 LEU A O 1
ATOM 612 N N . ALA A 1 73 ? 1.701 1.073 3.027 1.00 92.88 73 ALA A N 1
ATOM 613 C CA . ALA A 1 73 ? 1.992 2.501 3.073 1.00 92.88 73 ALA A CA 1
ATOM 614 C C . ALA A 1 73 ? 3.340 2.826 2.402 1.00 92.88 73 ALA A C 1
ATOM 616 O O . ALA A 1 73 ? 3.408 3.767 1.604 1.00 92.88 73 ALA A O 1
ATOM 617 N N . ASP A 1 74 ? 4.371 2.006 2.633 1.00 90.88 74 ASP A N 1
ATOM 618 C CA . ASP A 1 74 ? 5.681 2.140 1.986 1.00 90.88 74 ASP A CA 1
ATOM 619 C C . ASP A 1 74 ? 5.558 1.960 0.476 1.00 90.88 74 ASP A C 1
ATOM 621 O O . ASP A 1 74 ? 6.021 2.793 -0.311 1.00 90.88 74 ASP A O 1
ATOM 625 N N . ARG A 1 75 ? 4.846 0.908 0.056 1.00 88.50 75 ARG A N 1
ATOM 626 C CA . ARG A 1 75 ? 4.582 0.634 -1.358 1.00 88.50 75 ARG A CA 1
ATOM 627 C C . ARG A 1 75 ? 3.862 1.801 -2.019 1.00 88.50 75 ARG A C 1
ATOM 629 O O . ARG A 1 75 ? 4.294 2.254 -3.079 1.00 88.50 75 ARG A O 1
ATOM 636 N N . PHE A 1 76 ? 2.813 2.326 -1.385 1.00 89.38 76 PHE A N 1
ATOM 637 C CA . PHE A 1 76 ? 2.034 3.449 -1.901 1.00 89.38 76 PHE A CA 1
ATOM 638 C C . PHE A 1 76 ? 2.887 4.710 -2.082 1.00 89.38 76 PHE A C 1
ATOM 640 O O . PHE A 1 76 ? 2.760 5.401 -3.100 1.00 89.38 76 PHE A O 1
ATOM 647 N N . ASN A 1 77 ? 3.779 4.993 -1.129 1.00 90.31 77 ASN A N 1
ATOM 648 C CA . ASN A 1 77 ? 4.675 6.147 -1.167 1.00 90.31 77 ASN A CA 1
ATOM 649 C C . ASN A 1 77 ? 5.893 5.969 -2.080 1.00 90.31 77 ASN A C 1
ATOM 651 O O . ASN A 1 77 ? 6.513 6.970 -2.444 1.00 90.31 77 ASN A O 1
ATOM 655 N N . SER A 1 78 ? 6.204 4.746 -2.513 1.00 88.19 78 SER A N 1
ATOM 656 C CA . SER A 1 78 ? 7.331 4.495 -3.410 1.00 88.19 78 SER A CA 1
ATOM 657 C C . SER A 1 78 ? 7.197 5.227 -4.757 1.00 88.19 78 SER A C 1
ATOM 659 O O . SER A 1 78 ? 6.105 5.381 -5.325 1.00 88.19 78 SER A O 1
ATOM 661 N N . GLU A 1 79 ? 8.339 5.669 -5.295 1.00 85.38 79 GLU A N 1
ATOM 662 C CA . GLU A 1 79 ? 8.418 6.252 -6.640 1.00 85.38 79 GLU A CA 1
ATOM 663 C C . GLU A 1 79 ? 8.033 5.210 -7.702 1.00 85.38 79 GLU A C 1
ATOM 665 O O . GLU A 1 79 ? 7.304 5.519 -8.644 1.00 85.38 79 GLU A O 1
ATOM 670 N N . THR A 1 80 ? 8.467 3.960 -7.519 1.00 84.12 80 THR A N 1
ATOM 671 C CA . THR A 1 80 ? 8.180 2.842 -8.423 1.00 84.12 80 THR A CA 1
ATOM 672 C C . THR A 1 80 ? 6.680 2.631 -8.601 1.00 84.12 80 THR A C 1
ATOM 674 O O . THR A 1 80 ? 6.213 2.607 -9.738 1.00 84.12 80 THR A O 1
ATOM 677 N N . TYR A 1 81 ? 5.910 2.575 -7.508 1.00 85.50 81 TYR A N 1
ATOM 678 C CA . TYR A 1 81 ? 4.454 2.420 -7.572 1.00 85.50 81 TYR A CA 1
ATOM 679 C C . TYR A 1 81 ? 3.780 3.586 -8.309 1.00 85.50 81 TYR A C 1
ATOM 681 O O . TYR A 1 81 ? 2.869 3.388 -9.112 1.00 85.50 81 TYR A O 1
ATOM 689 N N . PHE A 1 82 ? 4.246 4.821 -8.088 1.00 85.88 82 PHE A N 1
ATOM 690 C CA . PHE A 1 82 ? 3.730 5.993 -8.802 1.00 85.88 82 PHE A CA 1
ATOM 691 C C . PHE A 1 82 ? 3.994 5.921 -10.311 1.00 85.88 82 PHE A C 1
ATOM 693 O O . PHE A 1 82 ? 3.107 6.207 -11.121 1.00 85.88 82 PHE A O 1
ATOM 700 N N . LEU A 1 83 ? 5.214 5.548 -10.698 1.00 86.88 83 LEU A N 1
ATOM 701 C CA . LEU A 1 83 ? 5.599 5.410 -12.099 1.00 86.88 83 LEU A CA 1
ATOM 702 C C . LEU A 1 83 ? 4.841 4.268 -12.780 1.00 86.88 83 LEU A C 1
ATOM 704 O O . LEU A 1 83 ? 4.386 4.438 -13.912 1.00 86.88 83 LEU A O 1
ATOM 708 N N . GLU A 1 84 ? 4.660 3.143 -12.092 1.00 86.00 84 GLU A N 1
ATOM 709 C CA . GLU A 1 84 ? 3.885 2.005 -12.578 1.00 86.00 84 GLU A CA 1
ATOM 710 C C . GLU A 1 84 ? 2.419 2.390 -12.801 1.00 86.00 84 GLU A C 1
ATOM 712 O O . GLU A 1 84 ? 1.899 2.208 -13.903 1.00 86.00 84 GLU A O 1
ATOM 717 N N . TYR A 1 85 ? 1.780 3.008 -11.802 1.00 86.06 85 TYR A N 1
ATOM 718 C CA . TYR A 1 85 ? 0.402 3.492 -11.897 1.00 86.06 85 TYR A CA 1
ATOM 719 C C . TYR A 1 85 ? 0.210 4.438 -13.088 1.00 86.06 85 TYR A C 1
ATOM 721 O O . TYR A 1 85 ? -0.703 4.252 -13.894 1.00 86.06 85 TYR A O 1
ATOM 729 N N . ASN A 1 86 ? 1.096 5.427 -13.251 1.00 85.38 86 ASN A N 1
ATOM 730 C CA . ASN A 1 86 ? 1.026 6.347 -14.388 1.00 85.38 86 ASN A CA 1
ATOM 731 C C . ASN A 1 86 ? 1.268 5.635 -15.720 1.00 85.38 86 ASN A C 1
ATOM 733 O O . ASN A 1 86 ? 0.609 5.949 -16.709 1.00 85.38 86 ASN A O 1
ATOM 737 N N . SER A 1 87 ? 2.176 4.660 -15.756 1.00 85.69 87 SER A N 1
ATOM 738 C CA . SER A 1 87 ? 2.443 3.882 -16.967 1.00 85.69 87 SER A CA 1
ATOM 739 C C . SER A 1 87 ? 1.228 3.058 -17.385 1.00 85.69 87 SER A C 1
ATOM 741 O O . SER A 1 87 ? 0.913 3.007 -18.571 1.00 85.69 87 SER A O 1
ATOM 743 N N . ILE A 1 88 ? 0.509 2.466 -16.428 1.00 83.25 88 ILE A N 1
ATOM 744 C CA . ILE A 1 88 ? -0.747 1.751 -16.681 1.00 83.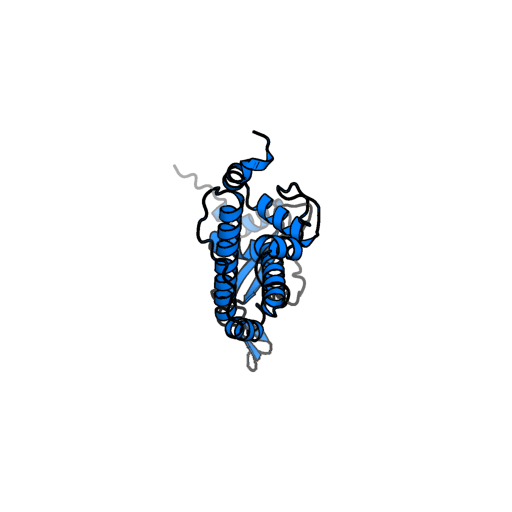25 88 ILE A CA 1
ATOM 745 C C . ILE A 1 88 ? -1.825 2.732 -17.153 1.00 83.25 88 ILE A C 1
ATOM 747 O O . ILE A 1 88 ? -2.413 2.527 -18.212 1.00 83.25 88 ILE A O 1
ATOM 751 N N . LYS A 1 89 ? -2.031 3.834 -16.421 1.00 84.12 89 LYS A N 1
ATOM 752 C CA . LYS A 1 89 ? -3.026 4.869 -16.742 1.00 84.12 89 LYS A CA 1
ATOM 753 C C . LYS A 1 89 ? -2.849 5.442 -18.151 1.00 84.12 89 LYS A C 1
ATOM 755 O O . LYS A 1 89 ? -3.831 5.692 -18.842 1.00 84.12 89 LYS A O 1
ATOM 760 N N . HIS A 1 90 ? -1.608 5.668 -18.571 1.00 81.56 90 HIS A N 1
ATOM 761 C CA . HIS A 1 90 ? -1.282 6.264 -19.867 1.00 81.56 90 HIS A CA 1
ATOM 762 C C . HIS A 1 90 ? -0.958 5.230 -20.953 1.00 81.56 90 HIS A C 1
ATOM 764 O O . HIS A 1 90 ? -0.487 5.606 -22.021 1.00 81.56 90 HIS A O 1
ATOM 770 N N . SER A 1 91 ? -1.210 3.939 -20.705 1.00 78.75 91 SER A N 1
ATOM 771 C CA . SER A 1 91 ? -0.933 2.850 -21.655 1.00 78.75 91 SER A CA 1
ATOM 772 C C . SER A 1 91 ? 0.527 2.794 -22.143 1.00 78.75 91 SER A C 1
ATOM 774 O O . SER A 1 91 ? 0.809 2.330 -23.241 1.00 78.75 91 SER A O 1
ATOM 776 N N . LEU A 1 92 ? 1.480 3.226 -21.309 1.00 74.06 92 LEU A N 1
ATOM 777 C CA . LEU A 1 92 ? 2.930 3.160 -21.558 1.00 74.06 92 LEU A CA 1
ATOM 778 C C . LEU A 1 92 ? 3.563 1.849 -21.051 1.00 74.06 92 LEU A C 1
ATOM 780 O O . LEU A 1 92 ? 4.788 1.726 -20.954 1.00 74.06 92 LEU A O 1
ATOM 784 N N . ARG A 1 93 ? 2.730 0.866 -20.695 1.00 69.88 93 ARG A N 1
ATOM 785 C CA . ARG A 1 93 ? 3.156 -0.483 -20.316 1.00 69.88 93 ARG A CA 1
ATOM 786 C C . ARG A 1 93 ? 3.627 -1.236 -21.560 1.00 69.88 93 ARG A C 1
ATOM 788 O O . ARG A 1 93 ? 2.861 -1.414 -22.500 1.00 69.88 93 ARG A O 1
ATOM 795 N N . ASN A 1 94 ? 4.864 -1.728 -21.538 1.00 63.09 94 ASN A N 1
ATOM 796 C CA . ASN A 1 94 ? 5.451 -2.418 -22.690 1.00 63.09 94 ASN A CA 1
ATOM 797 C C . ASN A 1 94 ? 4.977 -3.872 -22.822 1.00 63.09 94 ASN A C 1
ATOM 799 O O . ASN A 1 94 ? 4.846 -4.372 -23.934 1.00 63.09 94 ASN A O 1
ATOM 803 N N . LYS A 1 95 ? 4.779 -4.575 -21.700 1.00 66.81 95 LYS A N 1
ATOM 804 C CA . LYS A 1 95 ? 4.384 -5.990 -21.677 1.00 66.81 95 LYS A CA 1
ATOM 805 C C . LYS A 1 95 ? 3.659 -6.320 -20.371 1.00 66.81 95 LYS A C 1
ATOM 807 O O . LYS A 1 95 ? 3.896 -5.663 -19.357 1.00 66.81 95 LYS A O 1
ATOM 812 N N . PHE A 1 96 ? 2.776 -7.314 -20.427 1.00 64.31 96 PHE A N 1
ATOM 813 C CA . PHE A 1 96 ? 2.220 -7.977 -19.250 1.00 64.31 96 PHE A CA 1
ATOM 814 C C . PHE A 1 96 ? 3.211 -9.034 -18.738 1.00 64.31 96 PHE A C 1
ATOM 816 O O . PHE A 1 96 ? 3.822 -9.733 -19.552 1.00 64.31 96 PHE A O 1
ATOM 823 N N . GLY A 1 97 ? 3.367 -9.130 -17.419 1.00 63.53 97 GLY A N 1
ATOM 824 C CA . GLY A 1 97 ? 4.352 -10.000 -16.775 1.00 63.53 97 GLY A CA 1
ATOM 825 C C . GLY A 1 97 ? 5.634 -9.265 -16.374 1.00 63.53 97 GLY A C 1
ATOM 826 O O . GLY A 1 97 ? 5.846 -8.101 -16.736 1.00 63.53 97 GLY A O 1
ATOM 827 N N . SER A 1 98 ? 6.462 -9.955 -15.587 1.00 67.50 98 SER A N 1
ATOM 828 C CA . SER A 1 98 ? 7.731 -9.447 -15.051 1.00 67.50 98 SER A CA 1
ATOM 829 C C . SER A 1 98 ? 8.813 -9.347 -16.152 1.00 67.50 98 SER A C 1
ATOM 831 O O . SER A 1 98 ? 8.532 -9.104 -17.330 1.00 67.50 98 SER A O 1
ATOM 833 N N . PHE A 1 99 ? 10.085 -9.480 -15.789 1.00 70.06 99 PHE A N 1
ATOM 834 C CA . PHE A 1 99 ? 11.210 -9.426 -16.714 1.00 70.06 99 PHE A CA 1
ATOM 835 C C . PHE A 1 99 ? 11.531 -10.784 -17.342 1.00 70.06 99 PHE A C 1
ATOM 837 O O . PHE A 1 99 ? 11.152 -11.839 -16.853 1.00 70.06 99 PHE A O 1
ATOM 844 N N . GLN A 1 100 ? 12.300 -10.754 -18.424 1.00 68.81 100 GLN A N 1
ATOM 845 C CA . GLN A 1 100 ? 13.042 -11.909 -18.911 1.00 68.81 100 GLN A CA 1
ATOM 846 C C . GLN A 1 100 ? 14.459 -11.431 -19.203 1.00 68.81 100 GLN A C 1
ATOM 848 O O . GLN A 1 100 ? 14.650 -10.481 -19.968 1.00 68.81 100 GLN A O 1
ATOM 853 N N . ILE A 1 101 ? 15.441 -12.060 -18.569 1.00 70.06 101 ILE A N 1
ATOM 854 C CA . ILE A 1 101 ? 16.859 -11.814 -18.804 1.00 70.06 101 ILE A CA 1
ATOM 855 C C . ILE A 1 101 ? 17.418 -13.046 -19.506 1.00 70.06 101 ILE A C 1
ATOM 857 O O . ILE A 1 101 ? 17.250 -14.168 -19.041 1.00 70.06 101 ILE A O 1
ATOM 861 N N . GLU A 1 102 ? 18.097 -12.834 -20.629 1.00 75.12 102 GLU A N 1
ATOM 862 C CA . GLU A 1 102 ? 18.886 -13.873 -21.285 1.00 75.12 102 GLU A CA 1
ATOM 863 C C . GLU A 1 102 ? 20.368 -13.513 -21.140 1.00 75.12 102 GLU A C 1
ATOM 865 O O . GLU A 1 102 ? 20.778 -12.429 -21.559 1.00 75.12 102 GLU A O 1
ATOM 870 N N . ILE A 1 103 ? 21.162 -14.399 -20.535 1.00 73.38 103 ILE A N 1
ATOM 871 C CA . ILE A 1 103 ? 22.602 -14.212 -20.313 1.00 73.38 103 ILE A CA 1
ATOM 872 C C . ILE A 1 103 ? 23.354 -15.336 -21.017 1.00 73.38 103 ILE A C 1
ATOM 874 O O . ILE A 1 103 ? 23.029 -16.505 -20.835 1.00 73.38 103 ILE A O 1
ATOM 878 N N . GLY A 1 104 ? 24.380 -14.990 -21.791 1.00 72.38 104 GLY A N 1
ATOM 879 C CA . GLY A 1 104 ? 25.268 -15.959 -22.433 1.00 72.38 104 GLY A CA 1
ATOM 880 C C . GLY A 1 104 ? 25.287 -15.871 -23.962 1.00 72.38 104 GLY A C 1
ATOM 881 O O . GLY A 1 104 ? 24.536 -15.090 -24.558 1.00 72.38 104 GLY A O 1
ATOM 882 N N . PRO A 1 105 ? 26.186 -16.638 -24.605 1.00 76.44 105 PRO A N 1
ATOM 883 C CA . PRO A 1 105 ? 26.320 -16.679 -26.058 1.00 76.44 105 PRO A CA 1
ATOM 884 C C . PRO A 1 105 ? 25.047 -17.233 -26.709 1.00 76.44 105 PRO A C 1
ATOM 886 O O . PRO A 1 105 ? 24.298 -17.972 -26.076 1.00 76.44 105 PRO A O 1
ATOM 889 N N . LEU A 1 106 ? 24.805 -16.883 -27.980 1.00 73.12 106 LEU A N 1
ATOM 890 C CA . LEU A 1 106 ? 23.561 -17.194 -28.706 1.00 73.12 106 LEU A CA 1
ATOM 891 C C . LEU A 1 106 ? 23.167 -18.682 -28.628 1.00 73.12 106 LEU A C 1
ATOM 893 O O . LEU A 1 106 ? 21.981 -18.992 -28.557 1.00 73.12 106 LEU A O 1
ATOM 897 N N . GLU A 1 107 ? 24.167 -19.562 -28.591 1.00 71.12 107 GLU A N 1
ATOM 898 C CA . GLU A 1 107 ? 24.029 -21.020 -28.583 1.00 71.12 107 GLU A CA 1
ATOM 899 C C . GLU A 1 107 ? 23.781 -21.607 -27.180 1.00 71.12 107 GLU A C 1
ATOM 901 O O . GLU A 1 107 ? 23.168 -22.660 -27.071 1.00 71.12 107 GLU A O 1
ATOM 906 N N . ASN A 1 108 ? 24.173 -20.902 -26.106 1.00 72.19 108 ASN A N 1
ATOM 907 C CA . ASN A 1 108 ? 24.043 -21.336 -24.706 1.00 72.19 108 ASN A CA 1
ATOM 908 C C . ASN A 1 108 ? 23.525 -20.194 -23.817 1.00 72.19 108 ASN A C 1
ATOM 910 O O . ASN A 1 108 ? 24.183 -19.752 -22.871 1.00 72.19 108 ASN A O 1
ATOM 914 N N . LYS A 1 109 ? 22.336 -19.683 -24.139 1.00 81.69 109 LYS A N 1
ATOM 915 C CA . LYS A 1 109 ? 21.681 -18.651 -23.330 1.00 81.69 109 LYS A CA 1
ATOM 916 C C . LYS A 1 109 ? 21.032 -19.260 -22.091 1.00 81.69 109 LYS A C 1
ATOM 918 O O . LYS A 1 109 ? 20.100 -20.053 -22.200 1.00 81.69 109 LYS A O 1
ATOM 923 N N . VAL A 1 110 ? 21.436 -18.794 -20.916 1.00 76.88 110 VAL A N 1
ATOM 924 C CA . VAL A 1 110 ? 20.676 -18.973 -19.677 1.00 76.88 110 VAL A CA 1
ATOM 925 C C . VAL A 1 110 ? 19.521 -17.979 -19.685 1.00 76.88 110 VAL A C 1
ATOM 927 O O . VAL A 1 110 ? 19.734 -16.770 -19.798 1.00 76.88 110 VAL A O 1
ATOM 930 N N . LYS A 1 111 ? 18.291 -18.484 -19.579 1.00 74.88 111 LYS A N 1
ATOM 931 C CA . LYS A 1 111 ? 17.084 -17.658 -19.478 1.00 74.88 111 LYS A CA 1
ATOM 932 C C . LYS A 1 111 ? 16.633 -17.595 -18.027 1.00 74.88 111 LYS A C 1
ATOM 934 O O . LYS A 1 111 ? 16.298 -18.617 -17.440 1.00 74.88 111 LYS A O 1
ATOM 939 N N . ILE A 1 112 ? 16.600 -16.389 -17.478 1.00 70.75 112 ILE A N 1
ATOM 940 C CA . ILE A 1 112 ? 15.991 -16.082 -16.189 1.00 70.75 112 ILE A CA 1
ATOM 941 C C . ILE A 1 112 ? 14.673 -15.382 -16.493 1.00 70.75 112 ILE A C 1
ATOM 943 O O . ILE A 1 112 ? 14.656 -14.253 -16.989 1.00 70.75 112 ILE A O 1
ATOM 947 N N . ASN A 1 113 ? 13.569 -16.068 -16.227 1.00 68.31 113 ASN A N 1
ATOM 948 C CA . ASN A 1 113 ? 12.239 -15.485 -16.318 1.00 68.31 113 ASN A CA 1
ATOM 949 C C . ASN A 1 113 ? 11.849 -14.952 -14.937 1.00 68.31 113 ASN A C 1
ATOM 951 O O . ASN A 1 113 ? 12.068 -15.622 -13.932 1.00 68.31 113 ASN A O 1
ATOM 955 N N . GLY A 1 114 ? 11.284 -13.752 -14.895 1.00 68.69 114 GLY A N 1
ATOM 956 C CA . GLY A 1 114 ? 10.541 -13.270 -13.739 1.00 68.69 114 GLY A CA 1
ATOM 957 C C . GLY A 1 114 ? 9.159 -13.924 -13.666 1.00 68.69 114 GLY A C 1
ATOM 958 O O . GLY A 1 114 ? 8.788 -14.713 -14.536 1.00 68.69 114 GLY A O 1
ATOM 959 N N . GLY A 1 115 ? 8.389 -13.578 -12.633 1.00 69.25 115 GLY A N 1
ATOM 960 C CA . GLY A 1 115 ? 7.051 -14.135 -12.421 1.00 69.25 115 GLY A CA 1
ATOM 961 C C . GLY A 1 115 ? 6.028 -13.806 -13.519 1.00 69.25 115 GLY A C 1
ATOM 962 O O . GLY A 1 115 ? 6.154 -12.821 -14.257 1.00 69.25 115 GLY A O 1
ATOM 963 N N . ASP A 1 116 ? 4.969 -14.618 -13.567 1.00 74.88 116 ASP A N 1
ATOM 964 C CA . ASP A 1 116 ? 3.875 -14.520 -14.547 1.00 74.88 116 ASP A CA 1
ATOM 965 C C . ASP A 1 116 ? 3.092 -13.201 -14.449 1.00 74.88 116 ASP A C 1
ATOM 967 O O . ASP A 1 116 ? 2.520 -12.720 -15.431 1.00 74.88 116 ASP A O 1
ATOM 971 N N . TYR A 1 117 ? 3.101 -12.581 -13.267 1.00 79.50 117 TYR A N 1
ATOM 972 C CA . TYR A 1 117 ? 2.363 -11.361 -12.968 1.00 79.50 117 TYR A CA 1
ATOM 973 C C . TYR A 1 117 ? 3.313 -10.209 -12.667 1.00 79.50 117 TYR A C 1
ATOM 975 O O . TYR A 1 117 ? 4.249 -10.332 -11.879 1.00 79.50 117 TYR A O 1
ATOM 983 N N . GLY A 1 118 ? 3.060 -9.064 -13.296 1.00 79.62 118 GLY A N 1
ATOM 984 C CA . GLY A 1 118 ? 3.916 -7.896 -13.167 1.00 79.62 118 GLY A CA 1
ATOM 985 C C . GLY A 1 118 ? 3.736 -6.895 -14.298 1.00 79.62 118 GLY A C 1
ATOM 986 O O . GLY A 1 118 ? 2.859 -7.039 -15.161 1.00 79.62 118 GLY A O 1
ATOM 987 N N . SER A 1 119 ? 4.596 -5.883 -14.300 1.00 79.25 119 SER A N 1
ATOM 988 C CA . SER A 1 119 ? 4.621 -4.843 -15.320 1.00 79.25 119 SER A CA 1
ATOM 989 C C . SER A 1 119 ? 6.049 -4.527 -15.741 1.00 79.25 119 SER A C 1
ATOM 991 O O . SER A 1 119 ? 6.971 -4.445 -14.933 1.00 79.25 119 SER A O 1
ATOM 993 N N . THR A 1 120 ? 6.226 -4.271 -17.036 1.00 81.12 120 THR A N 1
ATOM 994 C CA . THR A 1 120 ? 7.431 -3.623 -17.557 1.00 81.12 120 THR A CA 1
ATOM 995 C C . THR A 1 120 ? 7.073 -2.238 -18.073 1.00 81.12 120 THR A C 1
ATOM 997 O O . THR A 1 120 ? 6.302 -2.098 -19.029 1.00 81.12 120 THR A O 1
ATOM 1000 N N . PHE A 1 121 ? 7.687 -1.207 -17.505 1.00 81.81 121 PHE A N 1
ATOM 1001 C CA . PHE A 1 121 ? 7.438 0.187 -17.869 1.00 81.81 121 PHE A CA 1
ATOM 1002 C C . PHE A 1 121 ? 8.738 0.988 -17.979 1.00 81.81 121 PHE A C 1
ATOM 1004 O O . PHE A 1 121 ? 9.832 0.470 -17.753 1.00 81.81 121 PHE A O 1
ATOM 1011 N N . ARG A 1 122 ? 8.639 2.243 -18.431 1.00 79.50 122 ARG A N 1
ATOM 1012 C CA . ARG A 1 122 ? 9.799 3.120 -18.625 1.00 79.50 122 ARG A CA 1
ATOM 1013 C C . ARG A 1 122 ? 9.782 4.279 -17.643 1.00 79.50 122 ARG A C 1
ATOM 1015 O O . ARG A 1 122 ? 8.757 4.929 -17.469 1.00 79.50 122 ARG A O 1
ATOM 1022 N N . LYS A 1 123 ? 10.947 4.575 -17.073 1.00 83.69 123 LYS A N 1
ATOM 1023 C CA . LYS A 1 123 ? 11.211 5.808 -16.330 1.00 83.69 123 LYS A CA 1
ATOM 1024 C C . LYS A 1 123 ? 12.001 6.753 -17.221 1.00 83.69 123 LYS A C 1
ATOM 1026 O O . LYS A 1 123 ? 12.957 6.335 -17.868 1.00 83.69 123 LYS A O 1
ATOM 1031 N N . ILE A 1 124 ? 11.592 8.017 -17.259 1.00 83.50 124 ILE A N 1
ATOM 1032 C CA . ILE A 1 124 ? 12.367 9.072 -17.915 1.00 83.50 124 ILE A CA 1
ATOM 1033 C C . ILE A 1 124 ? 13.509 9.462 -16.978 1.00 83.50 124 ILE A C 1
ATOM 1035 O O . ILE A 1 124 ? 13.278 9.820 -15.824 1.00 83.50 124 ILE A O 1
ATOM 1039 N N . GLU A 1 125 ? 14.731 9.426 -17.490 1.00 81.75 125 GLU A N 1
ATOM 1040 C CA . GLU A 1 125 ? 15.927 9.891 -16.800 1.00 81.75 125 GLU A CA 1
ATOM 1041 C C . GLU A 1 125 ? 16.450 11.144 -17.508 1.00 81.75 125 GLU A C 1
ATOM 1043 O O . GLU A 1 125 ? 16.471 11.230 -18.736 1.00 81.75 125 GLU A O 1
ATOM 1048 N N . ARG A 1 126 ? 16.853 12.155 -16.736 1.00 80.31 126 ARG A N 1
ATOM 1049 C CA . ARG A 1 126 ? 17.494 13.349 -17.295 1.00 80.31 126 ARG A CA 1
ATOM 1050 C C . ARG A 1 126 ? 18.99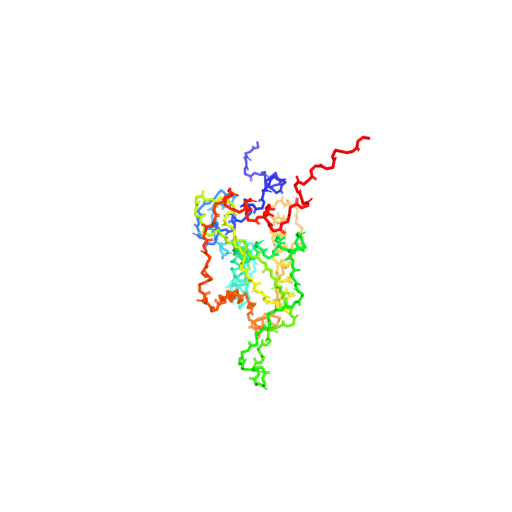2 13.107 -17.386 1.00 80.31 126 ARG A C 1
ATOM 1052 O O . ARG A 1 126 ? 19.639 12.903 -16.365 1.00 80.31 126 ARG A O 1
ATOM 1059 N N . LEU A 1 127 ? 19.533 13.193 -18.598 1.00 77.88 127 LEU A N 1
ATOM 1060 C CA . LEU A 1 127 ? 20.970 13.065 -18.857 1.00 77.88 127 LEU A CA 1
ATOM 1061 C C . LEU A 1 127 ? 21.742 14.333 -18.461 1.00 77.88 127 LEU A C 1
ATOM 1063 O O . LEU A 1 127 ? 22.930 14.272 -18.167 1.00 77.88 127 LEU A O 1
ATOM 1067 N N . SER A 1 128 ? 21.073 15.490 -18.440 1.00 75.75 128 SER A N 1
ATOM 1068 C CA . SER A 1 128 ? 21.642 16.764 -17.990 1.00 75.75 128 SER A CA 1
ATOM 1069 C C . SER A 1 128 ? 20.671 17.495 -17.068 1.00 75.75 128 SER A C 1
ATOM 1071 O O . SER A 1 128 ? 19.476 17.583 -17.354 1.00 75.75 128 SER A O 1
ATOM 1073 N N . LYS A 1 129 ? 21.187 18.072 -15.974 1.00 72.38 129 LYS A N 1
ATOM 1074 C CA . LYS A 1 129 ? 20.394 18.908 -15.055 1.00 72.38 129 LYS A CA 1
ATOM 1075 C C . LYS A 1 129 ? 19.883 20.192 -15.728 1.00 72.38 129 LYS A C 1
ATOM 1077 O O . LYS A 1 129 ? 18.807 20.663 -15.371 1.00 72.38 129 LYS A O 1
ATOM 1082 N N . ASN A 1 130 ? 20.612 20.708 -16.722 1.00 72.44 130 ASN A N 1
ATOM 1083 C CA . ASN A 1 130 ? 20.384 22.042 -17.292 1.00 72.44 130 ASN A CA 1
ATOM 1084 C C . ASN A 1 130 ? 19.580 22.037 -18.599 1.00 72.44 130 ASN A C 1
ATOM 1086 O O . ASN A 1 130 ? 19.098 23.087 -19.013 1.00 72.44 130 ASN A O 1
ATOM 1090 N N . ASN A 1 131 ? 19.407 20.883 -19.255 1.00 70.88 131 ASN A N 1
ATOM 1091 C CA . ASN A 1 131 ? 18.643 20.798 -20.499 1.00 70.88 131 ASN A CA 1
ATOM 1092 C C . ASN A 1 131 ? 17.454 19.840 -20.364 1.00 70.88 131 ASN A C 1
ATOM 1094 O O . ASN A 1 131 ? 17.618 18.621 -20.317 1.00 70.88 131 ASN A O 1
ATOM 1098 N N . LYS A 1 132 ? 16.238 20.405 -20.372 1.00 75.81 132 LYS A N 1
ATOM 1099 C CA . LYS A 1 132 ? 14.974 19.655 -20.275 1.00 75.81 132 LYS A CA 1
ATOM 1100 C C . LYS A 1 132 ? 14.728 18.685 -21.437 1.00 75.81 132 LYS A C 1
ATOM 1102 O O . LYS A 1 132 ? 13.874 17.815 -21.307 1.00 75.81 132 LYS A O 1
ATOM 1107 N N . TYR A 1 133 ? 15.451 18.833 -22.546 1.00 76.75 133 TYR A N 1
ATOM 1108 C CA . TYR A 1 133 ? 15.326 17.988 -23.733 1.00 76.75 133 TYR A CA 1
ATOM 1109 C C . TYR A 1 133 ? 16.330 16.823 -23.759 1.00 76.75 133 TYR A C 1
ATOM 1111 O O . TYR A 1 133 ? 16.204 15.934 -24.593 1.00 76.75 133 TYR A O 1
ATOM 1119 N N . HIS A 1 134 ? 17.318 16.794 -22.855 1.00 82.50 134 HIS A N 1
ATOM 1120 C CA . HIS A 1 134 ? 18.300 15.707 -22.780 1.00 82.50 134 HIS A CA 1
ATOM 1121 C C . HIS A 1 134 ? 17.761 14.577 -21.901 1.00 82.50 134 HIS A C 1
ATOM 1123 O O . HIS A 1 134 ? 18.044 14.504 -20.701 1.00 82.50 134 HIS A O 1
ATOM 1129 N N . LEU A 1 135 ? 16.946 13.720 -22.509 1.00 80.69 135 LEU A N 1
ATOM 1130 C CA . LEU A 1 135 ? 16.226 12.646 -21.837 1.00 80.69 135 LEU A CA 1
ATOM 1131 C C . LEU A 1 135 ? 16.729 11.281 -22.311 1.00 80.69 135 LEU A C 1
ATOM 1133 O O . LEU A 1 135 ? 16.983 11.077 -23.495 1.00 80.69 135 LEU A O 1
ATOM 1137 N N . SER A 1 136 ? 16.823 10.334 -21.388 1.00 82.25 136 SER A N 1
ATOM 1138 C CA . SER A 1 136 ? 16.908 8.908 -21.682 1.00 82.25 136 SER A CA 1
ATOM 1139 C C . SER A 1 136 ? 15.747 8.180 -21.009 1.00 82.25 136 SER A C 1
ATOM 1141 O O . SER A 1 136 ? 14.964 8.767 -20.257 1.00 82.25 136 SER A O 1
ATOM 1143 N N . THR A 1 137 ? 15.610 6.890 -21.297 1.00 79.12 137 THR A N 1
ATOM 1144 C CA . THR A 1 137 ? 14.645 6.041 -20.602 1.00 79.12 137 THR A CA 1
ATOM 1145 C C . THR A 1 137 ? 15.326 4.805 -20.052 1.00 79.12 137 THR A C 1
ATOM 1147 O O . THR A 1 137 ? 16.012 4.112 -20.808 1.00 79.12 137 THR A O 1
ATOM 1150 N N . SER A 1 138 ? 15.063 4.474 -18.793 1.00 78.19 138 SER A N 1
ATOM 1151 C CA . SER A 1 138 ? 15.386 3.169 -18.218 1.00 78.19 138 SER A CA 1
ATOM 1152 C C . SER A 1 138 ? 14.140 2.288 -18.175 1.00 78.19 138 SER A C 1
ATOM 1154 O O . SER A 1 138 ? 13.009 2.778 -18.109 1.00 78.19 138 SER A O 1
ATOM 1156 N N . LYS A 1 139 ? 14.337 0.971 -18.285 1.00 78.06 139 LYS A N 1
ATOM 1157 C CA . LYS A 1 139 ? 13.264 -0.004 -18.073 1.00 78.06 139 LYS A CA 1
ATOM 1158 C C . LYS A 1 139 ? 13.205 -0.345 -16.592 1.00 78.06 139 LYS A C 1
ATOM 1160 O O . LYS A 1 139 ? 14.239 -0.634 -15.996 1.00 78.06 139 LYS A O 1
ATOM 1165 N N . ILE A 1 140 ? 11.998 -0.332 -16.050 1.00 80.06 140 ILE A N 1
ATOM 1166 C CA . ILE A 1 140 ? 11.686 -0.830 -14.719 1.00 80.06 140 ILE A CA 1
ATOM 1167 C C . ILE A 1 140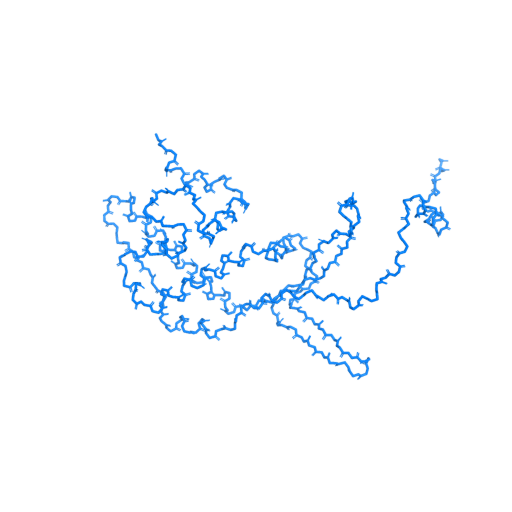 ? 10.780 -2.040 -14.889 1.00 80.06 140 ILE A C 1
ATOM 1169 O O . ILE A 1 140 ? 9.899 -2.057 -15.755 1.00 80.06 140 ILE A O 1
ATOM 1173 N N . PHE A 1 141 ? 11.030 -3.035 -14.054 1.00 78.69 141 PHE A N 1
ATOM 1174 C CA . PHE A 1 141 ? 10.234 -4.240 -13.947 1.00 78.69 141 PHE A CA 1
ATOM 1175 C C . PHE A 1 141 ? 9.642 -4.277 -12.543 1.00 78.69 141 PHE A C 1
ATOM 1177 O O . PHE A 1 141 ? 10.306 -3.901 -11.578 1.00 78.69 141 PHE A O 1
ATOM 1184 N N . SER A 1 142 ? 8.387 -4.679 -12.448 1.00 78.50 142 SER A N 1
ATOM 1185 C CA . SER A 1 142 ? 7.689 -4.960 -11.201 1.00 78.50 142 SER A CA 1
ATOM 1186 C C . SER A 1 142 ? 7.099 -6.357 -11.298 1.00 78.50 142 SER A C 1
ATOM 1188 O O . SER A 1 142 ? 6.661 -6.779 -12.372 1.00 78.50 142 SER A O 1
ATOM 1190 N N . GLN A 1 143 ? 7.077 -7.066 -10.176 1.00 79.00 143 GLN A N 1
ATOM 1191 C CA . GLN A 1 143 ? 6.441 -8.366 -10.060 1.00 79.00 143 GLN A CA 1
ATOM 1192 C C . GLN A 1 143 ? 5.323 -8.288 -9.032 1.00 79.00 143 GLN A C 1
ATOM 1194 O O . GLN A 1 143 ? 5.426 -7.605 -8.012 1.00 79.00 143 GLN A O 1
ATOM 1199 N N . TRP A 1 144 ? 4.220 -8.956 -9.342 1.00 79.62 144 TRP A N 1
ATOM 1200 C CA . TRP A 1 144 ? 3.051 -9.022 -8.481 1.00 79.62 144 TRP A CA 1
ATOM 1201 C C . TRP A 1 144 ? 2.879 -10.453 -7.984 1.00 79.62 144 TRP A C 1
ATOM 1203 O O . TRP A 1 144 ? 3.134 -11.408 -8.714 1.00 79.62 144 TRP A O 1
ATOM 1213 N N . ASN A 1 145 ? 2.400 -10.591 -6.752 1.00 84.50 145 ASN A N 1
ATOM 1214 C CA . ASN A 1 145 ? 1.898 -11.849 -6.217 1.00 84.50 145 ASN A CA 1
ATOM 1215 C C . ASN A 1 145 ? 0.370 -11.705 -6.084 1.00 84.50 145 ASN A C 1
ATOM 1217 O O . ASN A 1 145 ? -0.076 -11.011 -5.166 1.00 84.50 145 ASN A O 1
ATOM 1221 N N . PRO A 1 146 ? -0.436 -12.270 -7.007 1.00 84.62 146 PRO A N 1
ATOM 1222 C CA . PRO A 1 146 ? -1.890 -12.120 -6.976 1.00 84.62 146 PRO A CA 1
ATOM 1223 C C . PRO A 1 146 ? -2.533 -12.657 -5.699 1.00 84.62 146 PRO A C 1
ATOM 1225 O O . PRO A 1 146 ? -3.439 -12.012 -5.179 1.00 84.62 146 PRO A O 1
ATOM 1228 N N . ASP A 1 147 ? -2.044 -13.777 -5.165 1.00 87.31 147 ASP A N 1
ATOM 1229 C CA . ASP A 1 147 ? -2.582 -14.383 -3.941 1.00 87.31 147 ASP A CA 1
ATOM 1230 C C . ASP A 1 147 ? -2.341 -13.472 -2.736 1.00 87.31 147 ASP A C 1
ATOM 1232 O O . ASP A 1 147 ? -3.234 -13.233 -1.912 1.00 87.31 147 ASP A O 1
ATOM 1236 N N . ARG A 1 148 ? -1.144 -12.875 -2.673 1.00 88.94 148 ARG A N 1
ATOM 1237 C CA . ARG A 1 148 ? -0.824 -11.890 -1.639 1.00 88.94 148 ARG A CA 1
ATOM 1238 C C . ARG A 1 148 ? -1.653 -10.629 -1.812 1.00 88.94 148 ARG A C 1
ATOM 1240 O O . ARG A 1 148 ? -2.253 -10.179 -0.844 1.00 88.94 148 ARG A O 1
ATOM 1247 N N . LEU A 1 149 ? -1.754 -10.098 -3.031 1.00 88.12 149 LEU A N 1
ATOM 1248 C CA . LEU A 1 149 ? -2.563 -8.913 -3.324 1.00 88.12 149 LEU A CA 1
ATOM 1249 C C . LEU A 1 149 ? -4.034 -9.131 -2.943 1.00 88.12 149 LEU A C 1
ATOM 1251 O O . LEU A 1 149 ? -4.659 -8.258 -2.346 1.00 88.12 149 LEU A O 1
ATOM 1255 N N . PHE A 1 150 ? -4.586 -10.304 -3.251 1.00 90.56 150 PHE A N 1
ATOM 1256 C CA . PHE A 1 150 ? -5.945 -10.675 -2.873 1.00 90.56 150 PHE A CA 1
ATOM 1257 C C . PHE A 1 150 ? -6.123 -10.689 -1.349 1.00 90.56 150 PHE A C 1
ATOM 1259 O O . PHE A 1 150 ? -7.106 -10.159 -0.827 1.00 90.56 150 PHE A O 1
ATOM 1266 N N . SER A 1 151 ? -5.149 -11.236 -0.625 1.00 91.31 151 SER A N 1
ATOM 1267 C CA . SER A 1 151 ? -5.139 -11.257 0.841 1.00 91.31 151 SER A CA 1
ATOM 1268 C C . SER A 1 151 ? -5.020 -9.845 1.436 1.00 91.31 151 SER A C 1
ATOM 1270 O O . SER A 1 151 ? -5.783 -9.483 2.331 1.00 91.31 151 SER A O 1
ATOM 1272 N N . GLU A 1 152 ? -4.140 -9.004 0.885 1.00 92.38 152 GLU A N 1
ATOM 1273 C CA . GLU A 1 152 ? -3.977 -7.593 1.263 1.00 92.38 152 GLU A CA 1
ATOM 1274 C C . GLU A 1 152 ? -5.279 -6.799 1.059 1.00 92.38 152 GLU A C 1
ATOM 1276 O O . GLU A 1 152 ? -5.677 -6.029 1.934 1.00 92.38 152 GLU A O 1
ATOM 1281 N N . ILE A 1 153 ? -5.993 -7.020 -0.054 1.00 91.88 153 ILE A N 1
ATOM 1282 C CA . ILE A 1 153 ? -7.295 -6.388 -0.328 1.00 91.88 153 ILE A CA 1
ATOM 1283 C C . ILE A 1 153 ? -8.336 -6.789 0.724 1.00 91.88 153 ILE A C 1
ATOM 1285 O O . ILE A 1 153 ? -9.097 -5.936 1.188 1.00 91.88 153 ILE A O 1
ATOM 1289 N N . GLN A 1 154 ? -8.369 -8.059 1.135 1.00 91.62 154 GLN A N 1
ATOM 1290 C CA . GLN A 1 154 ? -9.278 -8.516 2.190 1.00 91.62 154 GLN A CA 1
ATOM 1291 C C . GLN A 1 154 ? -8.955 -7.869 3.543 1.00 91.62 154 GLN A C 1
ATOM 1293 O O . GLN A 1 154 ? -9.867 -7.407 4.233 1.00 91.62 154 GLN A O 1
ATOM 1298 N N . ILE A 1 155 ? -7.668 -7.763 3.895 1.00 91.62 155 ILE A N 1
ATOM 1299 C CA . ILE A 1 155 ? -7.219 -7.071 5.114 1.00 91.62 155 ILE A CA 1
ATOM 1300 C C . ILE A 1 155 ? -7.631 -5.592 5.070 1.00 91.62 155 ILE A C 1
ATOM 1302 O O . ILE A 1 155 ? -8.223 -5.090 6.025 1.00 91.62 155 ILE A O 1
ATOM 1306 N N . LEU A 1 156 ? -7.391 -4.898 3.953 1.00 92.75 156 LEU A N 1
ATOM 1307 C CA . LEU A 1 156 ? -7.797 -3.502 3.766 1.00 92.75 156 LEU A CA 1
ATOM 1308 C C . LEU A 1 156 ? -9.316 -3.319 3.871 1.00 92.75 156 LEU A C 1
ATOM 1310 O O . LEU A 1 156 ? -9.778 -2.383 4.521 1.00 92.75 156 LEU A O 1
ATOM 1314 N N . SER A 1 157 ? -10.100 -4.215 3.270 1.00 92.25 157 SER A N 1
ATOM 1315 C CA . SER A 1 157 ? -11.566 -4.187 3.348 1.00 92.25 157 SER A CA 1
ATOM 1316 C C . SER A 1 157 ? -12.067 -4.300 4.793 1.00 92.25 157 SER A C 1
ATOM 1318 O O . SER A 1 157 ? -12.954 -3.551 5.223 1.00 92.25 157 SER A O 1
ATOM 1320 N N . LEU A 1 158 ? -11.449 -5.187 5.575 1.00 90.25 158 LEU A N 1
ATOM 1321 C CA . LEU A 1 158 ? -11.736 -5.350 6.996 1.00 90.25 158 LEU A CA 1
ATOM 1322 C C . LEU A 1 158 ? -11.367 -4.092 7.794 1.00 90.25 158 LEU A C 1
ATOM 1324 O O . LEU A 1 158 ? -12.176 -3.618 8.591 1.00 90.25 158 LEU A O 1
ATOM 1328 N N . LEU A 1 159 ? -10.200 -3.497 7.533 1.00 91.06 159 LEU A N 1
ATOM 1329 C CA . LEU A 1 159 ? -9.779 -2.250 8.177 1.00 91.06 159 LEU A CA 1
ATOM 1330 C C . LEU A 1 159 ? -10.727 -1.087 7.868 1.00 91.06 159 LEU A C 1
ATOM 1332 O O . LEU A 1 159 ? -11.123 -0.366 8.781 1.00 91.06 159 LEU A O 1
ATOM 1336 N N . ILE A 1 160 ? -11.143 -0.924 6.608 1.00 91.19 160 ILE A N 1
ATOM 1337 C CA . ILE A 1 160 ? -12.123 0.097 6.206 1.00 91.19 160 ILE A CA 1
ATOM 1338 C C . ILE A 1 160 ? -13.450 -0.122 6.939 1.00 91.19 160 ILE A C 1
ATOM 1340 O O . ILE A 1 160 ? -14.053 0.834 7.435 1.00 91.19 160 ILE A O 1
ATOM 1344 N N . SER A 1 161 ? -13.889 -1.378 7.052 1.00 89.31 161 SER A N 1
ATOM 1345 C CA . SER A 1 161 ? -15.104 -1.731 7.788 1.00 89.31 161 SER A CA 1
ATOM 1346 C C . SER A 1 161 ? -14.993 -1.355 9.267 1.00 89.31 161 SER A C 1
ATOM 1348 O O . SER A 1 161 ? -15.900 -0.719 9.799 1.00 89.31 161 SER A O 1
ATOM 1350 N N . ASN A 1 162 ? -13.862 -1.648 9.912 1.00 89.00 162 ASN A N 1
ATOM 1351 C CA . ASN A 1 162 ? -13.628 -1.300 11.315 1.00 89.00 162 ASN A CA 1
ATOM 1352 C C . ASN A 1 162 ? -13.504 0.212 11.536 1.00 89.00 162 ASN A C 1
ATOM 1354 O O . ASN A 1 162 ? -14.026 0.723 12.524 1.00 89.00 162 ASN A O 1
ATOM 1358 N N . ILE A 1 163 ? -12.889 0.952 10.607 1.00 88.94 163 ILE A N 1
ATOM 1359 C CA . ILE A 1 163 ? -12.870 2.423 10.635 1.00 88.94 163 ILE A CA 1
ATOM 1360 C C . ILE A 1 163 ? -14.299 2.964 10.567 1.00 88.94 163 ILE A C 1
ATOM 1362 O O . ILE A 1 163 ? -14.661 3.841 11.348 1.00 88.94 163 ILE A O 1
ATOM 1366 N N . LYS A 1 164 ? -15.134 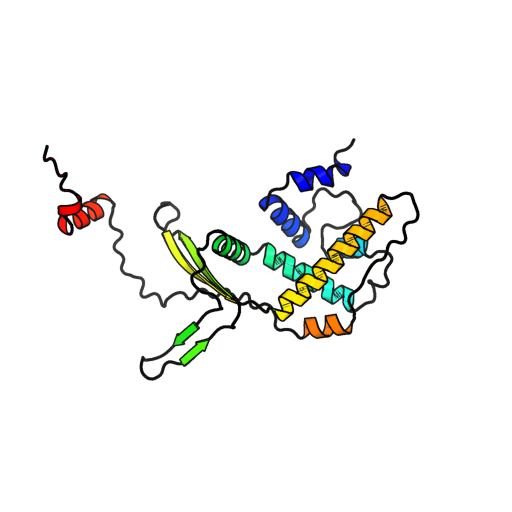2.433 9.667 1.00 87.12 164 LYS A N 1
ATOM 1367 C CA . LYS A 1 164 ? -16.544 2.826 9.565 1.00 87.12 164 LYS A CA 1
ATOM 1368 C C . LYS A 1 164 ? -17.297 2.521 10.862 1.00 87.12 164 LYS A C 1
ATOM 1370 O O . LYS A 1 164 ? -17.991 3.401 11.363 1.00 87.12 164 LYS A O 1
ATOM 1375 N N . SER A 1 165 ? -17.133 1.321 11.417 1.00 86.50 165 SER A N 1
ATOM 1376 C CA . SER A 1 165 ? -17.711 0.922 12.705 1.00 86.50 165 SER A CA 1
ATOM 1377 C C . SER A 1 165 ? -17.295 1.872 13.830 1.00 86.50 165 SER A C 1
ATOM 1379 O O . SER A 1 165 ? -18.152 2.390 14.544 1.00 86.50 165 SER A O 1
ATOM 1381 N N . PHE A 1 166 ? -16.004 2.196 13.928 1.00 86.75 166 PHE A N 1
ATOM 1382 C CA . PHE A 1 166 ? -15.480 3.170 14.883 1.00 86.75 166 PHE A CA 1
ATOM 1383 C C . PHE A 1 166 ? -16.119 4.555 14.706 1.00 86.75 166 PHE A C 1
ATOM 1385 O O . PHE A 1 166 ? -16.602 5.136 15.674 1.00 86.75 166 PHE A O 1
ATOM 1392 N N . LEU A 1 167 ? -16.180 5.070 13.473 1.00 83.69 167 LEU A N 1
ATOM 1393 C CA . LEU A 1 167 ? -16.783 6.372 13.177 1.00 83.69 167 LEU A CA 1
ATOM 1394 C C . LEU A 1 167 ? -18.285 6.413 13.494 1.00 83.69 167 LEU A C 1
ATOM 1396 O O . LEU A 1 167 ? -18.771 7.445 13.950 1.00 83.69 167 LEU A O 1
ATOM 1400 N N . ILE A 1 168 ? -19.018 5.318 13.277 1.00 83.38 168 ILE A N 1
ATOM 1401 C CA . ILE A 1 168 ? -20.426 5.201 13.678 1.00 83.38 168 ILE A CA 1
ATOM 1402 C C . ILE A 1 168 ? -20.529 5.243 15.206 1.00 83.38 168 ILE A C 1
ATOM 1404 O O . ILE A 1 168 ? -21.282 6.055 15.734 1.00 83.38 168 ILE A O 1
ATOM 1408 N N . ALA A 1 169 ? -19.731 4.439 15.915 1.00 82.69 169 ALA A N 1
ATOM 1409 C CA . ALA A 1 169 ? -19.780 4.331 17.373 1.00 82.69 169 ALA A CA 1
ATOM 1410 C C . ALA A 1 169 ? -19.541 5.668 18.097 1.00 82.69 169 ALA A C 1
ATOM 1412 O O . ALA A 1 169 ? -20.163 5.927 19.121 1.00 82.69 169 ALA A O 1
ATOM 1413 N N . ILE A 1 170 ? -18.664 6.530 17.571 1.00 82.19 170 ILE A N 1
ATOM 1414 C CA . ILE A 1 170 ? -18.354 7.824 18.202 1.00 82.19 170 ILE A CA 1
ATOM 1415 C C . ILE A 1 170 ? -19.325 8.958 17.831 1.00 82.19 170 ILE A C 1
ATOM 1417 O O . ILE A 1 170 ? -19.350 9.970 18.526 1.00 82.19 170 ILE A O 1
ATOM 1421 N N . ASN A 1 171 ? -20.060 8.848 16.716 1.00 79.31 171 ASN A N 1
ATOM 1422 C CA . ASN A 1 171 ? -20.908 9.937 16.208 1.00 79.31 171 ASN A CA 1
ATOM 1423 C C . ASN A 1 171 ? -22.409 9.656 16.375 1.00 79.31 171 ASN A C 1
ATOM 1425 O O . ASN A 1 171 ? -23.199 10.598 16.461 1.00 79.31 171 ASN A O 1
ATOM 1429 N N . CYS A 1 172 ? -22.825 8.389 16.408 1.00 77.00 172 CYS A N 1
ATOM 1430 C CA . CYS A 1 172 ? -24.224 8.017 16.577 1.00 77.00 172 CYS A CA 1
ATOM 1431 C C . CYS A 1 172 ? -24.587 7.982 18.065 1.00 77.00 172 CYS A C 1
ATOM 1433 O O . CYS A 1 172 ? -23.913 7.346 18.868 1.00 77.00 172 CYS A O 1
ATOM 1435 N N . LYS A 1 173 ? -25.676 8.670 18.424 1.00 62.78 173 LYS A N 1
ATOM 1436 C CA . LYS A 1 173 ? -26.201 8.710 19.799 1.00 62.78 173 LYS A CA 1
ATOM 1437 C C . LYS A 1 173 ? -27.069 7.500 20.149 1.00 62.78 173 LYS A C 1
ATOM 1439 O O . LYS A 1 173 ? -27.289 7.246 21.328 1.00 62.78 173 LYS A O 1
ATOM 1444 N N . GLU A 1 174 ? -27.575 6.783 19.146 1.00 65.19 174 GLU A N 1
ATOM 1445 C CA . GLU A 1 174 ? -28.387 5.587 19.363 1.00 65.19 174 GLU A CA 1
ATOM 1446 C C . GLU A 1 174 ? -27.525 4.320 19.429 1.00 65.19 174 GLU A C 1
ATOM 1448 O O . GLU A 1 174 ? -26.531 4.218 18.700 1.00 65.19 174 GLU A O 1
ATOM 1453 N N . PRO A 1 175 ? -27.899 3.337 20.270 1.00 55.28 175 PRO A N 1
ATOM 1454 C CA . PRO A 1 175 ? -27.188 2.073 20.397 1.00 55.28 175 PRO A CA 1
ATOM 1455 C C . PRO A 1 175 ? -27.385 1.218 19.138 1.00 55.28 175 PRO A C 1
ATOM 1457 O O . PRO A 1 175 ? -28.213 0.310 19.084 1.00 55.28 175 PRO A O 1
ATOM 1460 N N . HIS A 1 176 ? -26.607 1.496 18.096 1.00 63.81 176 HIS A N 1
ATOM 1461 C CA . HIS A 1 176 ? -26.452 0.566 16.988 1.00 63.81 176 HIS A CA 1
ATOM 1462 C C . HIS A 1 176 ? -25.599 -0.619 17.445 1.00 63.81 176 HIS A C 1
ATOM 1464 O O . HIS A 1 176 ? -24.590 -0.449 18.132 1.00 63.81 176 HIS A O 1
ATOM 1470 N N . LYS A 1 177 ? -25.972 -1.835 17.029 1.00 70.81 177 LYS A N 1
ATOM 1471 C CA . LYS A 1 177 ? -25.075 -2.993 17.108 1.00 70.81 177 LYS A CA 1
ATOM 1472 C C . LYS A 1 177 ? -23.910 -2.749 16.147 1.00 70.81 177 LYS A C 1
ATOM 1474 O O . LYS A 1 177 ? -24.009 -3.044 14.960 1.00 70.81 177 LYS A O 1
ATOM 1479 N N . VAL A 1 178 ? -22.842 -2.137 16.649 1.00 76.31 178 VAL A N 1
ATOM 1480 C CA . VAL A 1 178 ? -21.601 -1.922 15.905 1.00 76.31 178 VAL A CA 1
ATOM 1481 C C . VAL A 1 178 ? -20.740 -3.168 16.062 1.00 76.31 178 VAL A C 1
ATOM 1483 O O . VAL A 1 178 ? -20.349 -3.524 17.170 1.00 76.31 178 VAL A O 1
ATOM 1486 N N . GLU A 1 179 ? -20.454 -3.835 14.949 1.00 79.62 179 GLU A N 1
ATOM 1487 C CA . GLU A 1 179 ? -19.581 -5.003 14.920 1.00 79.62 179 GLU A CA 1
ATOM 1488 C C . GLU A 1 179 ? -18.194 -4.595 14.419 1.00 79.62 179 GLU A C 1
ATOM 1490 O O . GLU A 1 179 ? -18.054 -3.933 13.384 1.00 79.62 179 GLU A O 1
ATOM 1495 N N . PHE A 1 180 ? -17.168 -5.011 15.151 1.00 83.69 180 PHE A N 1
ATOM 1496 C CA . PHE A 1 180 ? -15.790 -4.974 14.687 1.00 83.69 180 PHE A CA 1
ATOM 1497 C C . PHE A 1 180 ? -15.373 -6.380 14.283 1.00 83.69 180 PHE A C 1
ATOM 1499 O O . PHE A 1 180 ? -15.665 -7.349 14.982 1.00 83.69 180 PHE A O 1
ATOM 1506 N N . LYS A 1 181 ? -14.677 -6.490 13.155 1.00 84.44 181 LYS A N 1
ATOM 1507 C CA . LYS A 1 181 ? -14.263 -7.773 12.590 1.00 84.44 181 LYS A CA 1
ATOM 1508 C C . LYS A 1 181 ? -12.765 -7.938 12.739 1.00 84.44 181 LYS A C 1
ATOM 1510 O O . LYS A 1 181 ? -12.016 -6.989 12.534 1.00 84.44 181 LYS A O 1
ATOM 1515 N N . LEU A 1 182 ? -12.324 -9.151 13.042 1.00 83.19 182 LEU A N 1
ATOM 1516 C CA . LEU A 1 182 ? -10.919 -9.532 12.962 1.00 83.19 182 LEU A CA 1
ATOM 1517 C C . LEU A 1 182 ? -10.763 -10.669 11.952 1.00 83.19 182 LEU A C 1
ATOM 1519 O O . LEU A 1 182 ? -11.668 -11.499 11.822 1.00 83.19 182 LEU A O 1
ATOM 1523 N N . PRO A 1 183 ? -9.650 -10.704 11.205 1.00 84.50 183 PRO A N 1
ATOM 1524 C CA . PRO A 1 183 ? -9.366 -11.831 10.336 1.00 84.50 183 PRO A CA 1
ATOM 1525 C C . PRO A 1 183 ? -9.139 -13.090 11.176 1.00 84.50 183 PRO A C 1
ATOM 1527 O O . PRO A 1 183 ? -8.638 -13.027 12.302 1.00 84.50 183 PRO A O 1
ATOM 1530 N N . LYS A 1 184 ? -9.496 -14.242 10.605 1.00 86.56 184 LYS A N 1
ATOM 1531 C CA . LYS A 1 184 ? -9.207 -15.543 11.211 1.00 86.56 184 LYS A CA 1
ATOM 1532 C C . LYS A 1 184 ? -7.696 -15.752 11.309 1.00 86.56 184 LYS A C 1
ATOM 1534 O O . LYS A 1 184 ? -6.953 -15.359 10.409 1.00 86.56 184 LYS A O 1
ATOM 1539 N N . THR A 1 185 ? -7.252 -16.409 12.375 1.00 86.56 185 THR A N 1
ATOM 1540 C CA . THR A 1 185 ? -5.831 -16.690 12.612 1.00 86.56 185 THR A CA 1
ATOM 1541 C C . THR A 1 185 ? -5.223 -17.527 11.488 1.00 86.56 185 THR A C 1
ATOM 1543 O O . THR A 1 185 ? -4.099 -17.258 11.077 1.00 86.56 185 THR A O 1
ATOM 1546 N N . GLU A 1 186 ? -5.957 -18.509 10.960 1.00 88.81 186 GLU A N 1
ATOM 1547 C CA . GLU A 1 186 ? -5.507 -19.367 9.856 1.00 88.81 186 GLU A CA 1
ATOM 1548 C C . GLU A 1 186 ? -5.232 -18.544 8.596 1.00 88.81 186 GLU A C 1
ATOM 1550 O O . GLU A 1 186 ? -4.152 -18.640 8.028 1.00 88.81 186 GLU A O 1
ATOM 1555 N N . PHE A 1 187 ? -6.150 -17.640 8.240 1.00 90.75 187 PHE A N 1
ATOM 1556 C CA . PHE A 1 187 ? -5.985 -16.743 7.095 1.00 90.75 187 PHE A CA 1
ATOM 1557 C C . PHE A 1 187 ? -4.710 -15.892 7.208 1.00 90.75 187 PHE A C 1
ATOM 1559 O O . PHE A 1 187 ? -3.989 -15.706 6.232 1.00 90.75 187 PHE A O 1
ATOM 1566 N N . LEU A 1 188 ? -4.410 -15.378 8.403 1.00 88.50 188 LEU A N 1
ATOM 1567 C CA . LEU A 1 188 ? -3.206 -14.577 8.617 1.00 88.50 188 LEU A CA 1
ATOM 1568 C C . LEU A 1 188 ? -1.918 -15.404 8.565 1.00 88.50 188 LEU A C 1
ATOM 1570 O O . LEU A 1 188 ? -0.896 -14.893 8.110 1.00 88.50 188 LEU A O 1
ATOM 1574 N N . LYS A 1 189 ? -1.961 -16.665 9.008 1.00 89.62 189 LYS A N 1
ATOM 1575 C CA . LYS A 1 189 ? -0.837 -17.598 8.856 1.00 89.62 189 LYS A CA 1
ATOM 1576 C C . LYS A 1 189 ? -0.580 -17.895 7.384 1.00 89.62 189 LYS A C 1
ATOM 1578 O O . LYS A 1 189 ? 0.564 -17.807 6.949 1.00 89.62 189 LYS A O 1
ATOM 1583 N N . ASP A 1 190 ? -1.633 -18.179 6.620 1.00 90.69 190 ASP A N 1
ATOM 1584 C CA . ASP A 1 190 ? -1.531 -18.411 5.178 1.00 90.69 190 ASP A CA 1
ATOM 1585 C C . ASP A 1 190 ? -0.926 -17.190 4.481 1.00 90.69 190 ASP A C 1
ATOM 1587 O O . ASP A 1 190 ? 0.031 -17.326 3.725 1.00 90.69 190 ASP A O 1
ATOM 1591 N N . TYR A 1 191 ? -1.401 -15.988 4.823 1.00 89.94 191 TYR A N 1
ATOM 1592 C CA . TYR A 1 191 ? -0.865 -14.730 4.306 1.00 89.94 191 TYR A CA 1
ATOM 1593 C C . TYR A 1 191 ? 0.634 -14.545 4.588 1.00 89.94 191 TYR A C 1
ATOM 1595 O O . TYR A 1 191 ? 1.378 -14.170 3.686 1.00 89.94 191 TYR A O 1
ATOM 1603 N N . GLN A 1 192 ? 1.098 -14.814 5.812 1.00 89.94 192 GLN A N 1
ATOM 1604 C CA . GLN A 1 192 ? 2.519 -14.682 6.156 1.00 89.94 192 GLN A CA 1
ATOM 1605 C C . GLN A 1 192 ? 3.424 -15.667 5.410 1.00 89.94 192 GLN A C 1
ATOM 1607 O O . GLN A 1 192 ? 4.603 -15.378 5.221 1.00 89.94 192 GLN A O 1
ATOM 1612 N N . ASN A 1 193 ? 2.881 -16.814 5.000 1.00 89.88 193 ASN A N 1
ATOM 1613 C CA . ASN A 1 193 ? 3.608 -17.809 4.218 1.00 89.88 193 ASN A CA 1
ATOM 1614 C C . ASN A 1 193 ? 3.662 -17.461 2.723 1.00 89.88 193 ASN A C 1
ATOM 1616 O O . ASN A 1 193 ? 4.389 -18.115 1.972 1.00 89.88 193 ASN A O 1
ATOM 1620 N N . LEU A 1 194 ? 2.907 -16.453 2.269 1.00 86.00 194 LEU A N 1
ATOM 1621 C CA . LEU A 1 194 ? 2.972 -16.006 0.885 1.00 86.00 194 LEU A CA 1
ATOM 1622 C C . LEU A 1 194 ? 4.280 -15.246 0.638 1.00 86.00 194 LEU A C 1
ATOM 1624 O O . LEU A 1 194 ? 4.636 -14.374 1.437 1.00 86.00 194 LEU A O 1
ATOM 1628 N N . PRO A 1 195 ? 4.954 -15.496 -0.501 1.00 78.81 195 PRO A N 1
ATOM 1629 C CA . PRO A 1 195 ? 6.139 -14.746 -0.891 1.00 78.81 195 PRO A CA 1
ATOM 1630 C C . PRO A 1 195 ? 5.888 -13.244 -0.814 1.00 78.81 195 PRO A C 1
ATOM 1632 O O . PRO A 1 195 ? 4.813 -12.773 -1.216 1.00 78.81 195 PRO A O 1
ATOM 1635 N N . ASP A 1 196 ? 6.880 -12.502 -0.321 1.00 68.56 196 ASP A N 1
ATOM 1636 C CA . ASP A 1 196 ? 6.832 -11.046 -0.332 1.00 68.56 196 ASP A CA 1
ATOM 1637 C C . ASP A 1 196 ? 6.539 -10.529 -1.744 1.00 68.56 196 ASP A C 1
ATOM 1639 O O . ASP A 1 196 ? 6.909 -11.161 -2.741 1.00 68.56 196 ASP A O 1
ATOM 1643 N N . PRO A 1 197 ? 5.822 -9.398 -1.864 1.00 61.53 197 PRO A N 1
ATOM 1644 C CA . PRO A 1 197 ? 5.625 -8.772 -3.147 1.00 61.53 197 PRO A CA 1
ATOM 1645 C C . PRO A 1 197 ? 6.992 -8.233 -3.539 1.00 61.53 197 PRO A C 1
ATOM 1647 O O . PRO A 1 197 ? 7.403 -7.159 -3.102 1.00 61.53 197 PRO A O 1
ATOM 1650 N N . GLU A 1 198 ? 7.719 -9.019 -4.323 1.00 54.16 198 GLU A N 1
ATOM 1651 C CA . GLU A 1 198 ? 8.975 -8.620 -4.923 1.00 54.16 198 GLU A CA 1
ATOM 1652 C C . GLU A 1 198 ? 8.702 -7.471 -5.901 1.00 54.16 198 GLU A C 1
ATOM 1654 O O . GLU A 1 198 ? 8.658 -7.621 -7.119 1.00 54.16 198 GLU A O 1
ATOM 1659 N N . LEU A 1 199 ? 8.595 -6.251 -5.380 1.00 49.59 199 LEU A N 1
ATOM 1660 C CA . LEU A 1 199 ? 8.979 -5.063 -6.126 1.00 49.59 199 LEU A CA 1
ATOM 1661 C C . LEU A 1 199 ? 10.510 -5.059 -6.221 1.00 49.59 199 LEU A C 1
ATOM 1663 O O . LEU A 1 199 ? 11.181 -4.147 -5.745 1.00 49.59 199 LEU A O 1
ATOM 1667 N N . ILE A 1 200 ? 11.079 -6.088 -6.859 1.00 48.19 200 ILE A N 1
ATOM 1668 C CA . ILE A 1 200 ? 12.441 -6.027 -7.375 1.00 48.19 200 ILE A CA 1
ATOM 1669 C C . ILE A 1 200 ? 12.371 -5.079 -8.567 1.00 48.19 200 ILE A C 1
ATOM 1671 O O . ILE A 1 200 ? 12.259 -5.483 -9.724 1.00 48.19 200 ILE A O 1
ATOM 1675 N N . SER A 1 201 ? 12.422 -3.777 -8.286 1.00 46.56 201 SER A N 1
ATOM 1676 C CA . SER A 1 201 ? 12.741 -2.792 -9.307 1.00 46.56 201 SER A CA 1
ATOM 1677 C C . SER A 1 201 ? 14.227 -2.919 -9.616 1.00 46.56 201 SER A C 1
ATOM 1679 O O . SER A 1 201 ? 15.064 -2.195 -9.079 1.00 46.56 201 SER A O 1
ATOM 1681 N N . GLY A 1 202 ? 14.567 -3.887 -10.459 1.00 48.94 202 GLY A N 1
ATOM 1682 C CA . GLY A 1 202 ? 15.900 -4.004 -11.023 1.00 48.94 202 GLY A CA 1
ATOM 1683 C C . GLY A 1 202 ? 16.059 -2.986 -12.143 1.00 48.94 202 GLY A C 1
ATOM 1684 O O . GLY A 1 202 ? 15.344 -3.039 -13.146 1.00 48.94 202 GLY A O 1
ATOM 1685 N N . LYS A 1 203 ? 17.016 -2.066 -12.011 1.00 45.84 203 LYS A N 1
ATOM 1686 C CA . LYS A 1 203 ? 17.524 -1.339 -13.172 1.00 45.84 203 LYS A CA 1
ATOM 1687 C C . LYS A 1 203 ? 18.448 -2.307 -13.902 1.00 45.84 203 LYS A C 1
ATOM 1689 O O . LYS A 1 203 ? 19.564 -2.552 -13.456 1.00 45.84 203 LYS A O 1
ATOM 1694 N N . LEU A 1 204 ? 17.999 -2.857 -15.028 1.00 48.75 204 LEU A N 1
ATOM 1695 C CA . LEU A 1 204 ? 18.941 -3.388 -16.012 1.00 48.75 204 LEU A CA 1
ATOM 1696 C C . LEU A 1 204 ? 19.662 -2.180 -16.606 1.00 48.75 204 LEU A C 1
ATOM 1698 O O . LEU A 1 204 ? 19.273 -1.643 -17.647 1.00 48.75 204 LEU A O 1
ATOM 1702 N N . GLU A 1 205 ? 20.694 -1.714 -15.905 1.00 43.81 205 GLU A N 1
ATOM 1703 C CA . GLU A 1 205 ? 21.744 -0.951 -16.547 1.00 43.81 205 GLU A CA 1
ATOM 1704 C C . GLU A 1 205 ? 22.303 -1.897 -17.597 1.00 43.81 205 GLU A C 1
ATOM 1706 O O . GLU A 1 205 ? 22.931 -2.906 -17.278 1.00 43.81 205 GLU A O 1
ATOM 1711 N N . ARG A 1 206 ? 21.989 -1.635 -18.873 1.00 42.50 206 ARG A N 1
ATOM 1712 C CA . ARG A 1 206 ? 22.802 -2.184 -19.958 1.00 42.50 206 ARG A CA 1
ATOM 1713 C C . ARG A 1 206 ? 24.240 -2.015 -19.498 1.00 42.50 206 ARG A C 1
ATOM 1715 O O . ARG A 1 206 ? 24.580 -0.886 -19.151 1.00 42.50 206 ARG A O 1
ATOM 1722 N N . TRP A 1 207 ? 25.027 -3.093 -19.492 1.00 39.00 207 TRP A N 1
ATOM 1723 C CA . TRP A 1 207 ? 26.478 -2.984 -19.442 1.00 39.00 207 TRP A CA 1
ATOM 1724 C C . TRP A 1 207 ? 26.859 -1.896 -20.428 1.00 39.00 207 TRP A C 1
ATOM 1726 O O . TRP A 1 207 ? 26.706 -2.030 -21.646 1.00 39.00 207 TRP A O 1
ATOM 1736 N N . SER A 1 208 ? 27.169 -0.746 -19.855 1.00 38.06 208 SER A N 1
ATOM 1737 C CA . SER A 1 208 ? 27.392 0.481 -20.562 1.00 38.06 208 SER A CA 1
ATOM 1738 C C . SER A 1 208 ? 28.784 0.332 -21.130 1.00 38.06 208 SER A C 1
ATOM 1740 O O . SER A 1 208 ? 29.772 0.793 -20.574 1.00 38.06 208 SER A O 1
ATOM 1742 N N . ILE A 1 209 ? 28.854 -0.233 -22.333 1.00 40.34 209 ILE A N 1
ATOM 1743 C CA . ILE A 1 209 ? 29.621 0.494 -23.332 1.00 40.34 209 ILE A CA 1
ATOM 1744 C C . ILE A 1 209 ? 28.952 1.866 -23.328 1.00 40.34 209 ILE A C 1
ATOM 1746 O O . ILE A 1 209 ? 27.844 1.993 -23.854 1.00 40.34 209 ILE A O 1
ATOM 1750 N N . SER A 1 210 ? 29.525 2.831 -22.593 1.00 41.84 210 SER A N 1
ATOM 1751 C CA . SER A 1 210 ? 29.114 4.230 -22.676 1.00 41.84 210 SER A CA 1
ATOM 1752 C C . SER A 1 210 ? 28.987 4.495 -24.161 1.00 41.84 210 SER A C 1
ATOM 1754 O O . SER A 1 210 ? 30.002 4.388 -24.859 1.00 41.84 210 SER A O 1
ATOM 1756 N N . PRO A 1 211 ? 27.770 4.704 -24.693 1.00 47.94 211 PRO A N 1
ATOM 1757 C CA . PRO A 1 211 ? 27.672 4.972 -26.103 1.00 47.94 211 PRO A CA 1
ATOM 1758 C C . PRO A 1 211 ? 28.523 6.217 -26.294 1.00 47.94 211 PRO A C 1
ATOM 1760 O O . PRO A 1 211 ? 28.371 7.188 -25.551 1.00 47.94 211 PRO A O 1
ATOM 1763 N N . ASN A 1 212 ? 29.488 6.151 -27.204 1.00 48.12 212 ASN A N 1
ATOM 1764 C CA . ASN A 1 212 ? 30.323 7.292 -27.530 1.00 48.12 212 ASN A CA 1
ATOM 1765 C C . ASN A 1 212 ? 29.443 8.276 -28.317 1.00 48.12 212 ASN A C 1
ATOM 1767 O O . ASN A 1 212 ? 29.546 8.398 -29.535 1.00 48.12 212 ASN A O 1
ATOM 1771 N N . TYR A 1 213 ? 28.451 8.868 -27.646 1.00 55.72 213 TYR A N 1
ATOM 1772 C CA . TYR A 1 213 ? 27.594 9.884 -28.217 1.00 55.72 213 TYR A CA 1
ATOM 1773 C C . TYR A 1 213 ? 28.394 11.180 -28.230 1.00 55.72 213 TYR A C 1
ATOM 1775 O O . TYR A 1 213 ? 28.678 11.776 -27.192 1.00 55.72 213 TYR A O 1
ATOM 1783 N N . LYS A 1 214 ? 28.743 11.647 -29.427 1.00 64.12 214 LYS A N 1
ATOM 1784 C CA . LYS A 1 214 ? 29.087 13.053 -29.603 1.00 64.12 214 LYS A CA 1
ATOM 1785 C C . LYS A 1 214 ? 27.800 13.845 -29.370 1.00 64.12 214 LYS A C 1
ATOM 1787 O O . LYS A 1 214 ? 26.820 13.656 -30.090 1.00 64.12 214 LYS A O 1
ATOM 1792 N N . LEU A 1 215 ? 27.783 14.690 -28.342 1.00 58.34 215 LEU A N 1
ATOM 1793 C CA . LEU A 1 215 ? 26.726 15.684 -28.175 1.00 58.34 215 LEU A CA 1
ATOM 1794 C C . LEU A 1 215 ? 26.848 16.665 -29.344 1.00 58.34 215 LEU A C 1
ATOM 1796 O O . LEU A 1 215 ? 27.780 17.461 -29.385 1.00 58.34 215 LEU A O 1
ATOM 1800 N N . ILE A 1 216 ? 25.944 16.544 -30.309 1.00 75.56 216 ILE A N 1
ATOM 1801 C CA . ILE A 1 216 ? 25.829 17.440 -31.458 1.00 75.56 216 ILE A CA 1
ATOM 1802 C C . ILE A 1 216 ? 24.760 18.486 -31.157 1.00 75.56 216 ILE A C 1
ATOM 1804 O O . ILE A 1 216 ? 23.699 18.166 -30.611 1.00 75.56 216 ILE A O 1
ATOM 1808 N N . ASP A 1 217 ? 25.055 19.746 -31.460 1.00 77.00 217 ASP A N 1
ATOM 1809 C CA . ASP A 1 217 ? 24.101 20.831 -31.254 1.00 77.00 217 ASP A CA 1
ATOM 1810 C C . ASP A 1 217 ? 22.965 20.790 -32.293 1.00 77.00 217 ASP A C 1
ATOM 1812 O O . ASP A 1 217 ? 23.009 20.054 -33.282 1.00 77.00 217 ASP A O 1
ATOM 1816 N N . LYS A 1 218 ? 21.904 21.573 -32.061 1.00 75.75 218 LYS A N 1
ATOM 1817 C CA . LYS A 1 218 ? 20.718 21.591 -32.932 1.00 75.75 218 LYS A CA 1
ATOM 1818 C C . LYS A 1 218 ? 21.065 21.948 -34.382 1.00 75.75 218 LYS A C 1
ATOM 1820 O O . LYS A 1 218 ? 20.464 21.380 -35.287 1.00 75.75 218 LYS A O 1
ATOM 1825 N N . ASN A 1 219 ? 21.982 22.885 -34.604 1.00 81.81 219 ASN A N 1
ATOM 1826 C CA . ASN A 1 219 ? 22.348 23.343 -35.942 1.00 81.81 219 ASN A CA 1
ATOM 1827 C C . ASN A 1 219 ? 23.198 22.288 -36.659 1.00 81.81 219 ASN A C 1
ATOM 1829 O O . ASN A 1 219 ? 22.962 22.016 -37.834 1.00 81.81 219 ASN A O 1
ATOM 1833 N N . GLU A 1 220 ? 24.123 21.643 -35.944 1.00 81.12 220 GLU A N 1
ATOM 1834 C CA . GLU A 1 220 ? 24.908 20.514 -36.456 1.00 81.12 220 GLU A CA 1
ATOM 1835 C C . GLU A 1 220 ? 23.993 19.331 -36.819 1.00 81.12 220 GLU A C 1
ATOM 1837 O O . GLU A 1 220 ? 24.094 18.776 -37.912 1.00 81.12 220 GLU A O 1
ATOM 1842 N N . LEU A 1 221 ? 23.019 19.005 -35.961 1.00 80.31 221 LEU A N 1
ATOM 1843 C CA . LEU A 1 221 ? 22.015 17.978 -36.243 1.00 80.31 221 LEU A CA 1
ATOM 1844 C C . LEU A 1 221 ? 21.141 18.344 -37.452 1.00 80.31 221 LEU A C 1
ATOM 1846 O O . LEU A 1 221 ? 20.912 17.496 -38.311 1.00 80.31 221 LEU A O 1
ATOM 1850 N N . LEU A 1 222 ? 20.665 19.590 -37.545 1.00 80.81 222 LEU A N 1
ATOM 1851 C CA . LEU A 1 222 ? 19.859 20.054 -38.679 1.00 80.81 222 LEU A CA 1
ATOM 1852 C C . LEU A 1 222 ? 20.628 19.956 -39.996 1.00 80.81 222 LEU A C 1
ATOM 1854 O O . LEU A 1 222 ? 20.055 19.497 -40.980 1.00 80.81 222 LEU A O 1
ATOM 1858 N N . LYS A 1 223 ? 21.918 20.303 -40.000 1.00 84.62 223 LYS A N 1
ATOM 1859 C CA . LYS A 1 223 ? 22.786 20.159 -41.172 1.00 84.62 223 LYS A CA 1
ATOM 1860 C C . LYS A 1 223 ? 22.906 18.695 -41.605 1.00 84.62 223 LYS A C 1
ATOM 1862 O O . LYS A 1 223 ? 22.687 18.387 -42.770 1.00 84.62 223 LYS A O 1
ATOM 1867 N N . ILE A 1 224 ? 23.143 17.781 -40.660 1.00 83.81 224 ILE A N 1
ATOM 1868 C CA . ILE A 1 224 ? 23.222 16.336 -40.940 1.00 83.81 224 ILE A CA 1
ATOM 1869 C C . ILE A 1 224 ? 21.891 15.800 -41.493 1.00 83.81 224 ILE A C 1
ATOM 1871 O O . ILE A 1 224 ? 21.885 14.980 -42.413 1.00 83.81 224 ILE A O 1
ATOM 1875 N N . ILE A 1 225 ? 20.754 16.240 -40.942 1.00 82.81 225 ILE A N 1
ATOM 1876 C CA . ILE A 1 225 ? 19.426 15.815 -41.410 1.00 82.81 225 ILE A CA 1
ATOM 1877 C C . ILE A 1 225 ? 19.139 16.391 -42.805 1.00 82.81 225 ILE A C 1
ATOM 1879 O O . ILE A 1 225 ? 18.634 15.660 -43.651 1.00 82.81 225 ILE A O 1
ATOM 1883 N N . GLN A 1 226 ? 19.492 17.651 -43.076 1.00 84.06 226 GLN A N 1
ATOM 1884 C CA . GLN A 1 226 ? 19.352 18.273 -44.399 1.00 84.06 226 GLN A CA 1
ATOM 1885 C C . GLN A 1 226 ? 20.210 17.576 -45.461 1.00 84.06 226 GLN A C 1
ATOM 1887 O O . GLN A 1 226 ? 19.727 17.320 -46.560 1.00 84.06 226 GLN A O 1
ATOM 1892 N N . GLU A 1 227 ? 21.453 17.221 -45.127 1.00 84.44 227 GLU A N 1
ATOM 1893 C CA . GLU A 1 227 ? 22.364 16.505 -46.026 1.00 84.44 227 GLU A CA 1
ATOM 1894 C C . GLU A 1 227 ? 21.877 15.080 -46.330 1.00 84.44 227 GLU A C 1
ATOM 1896 O O . GLU A 1 227 ? 21.954 14.629 -47.472 1.00 84.44 227 GLU A O 1
ATOM 1901 N N . LYS A 1 228 ? 21.349 14.362 -45.328 1.00 84.38 228 LYS A N 1
ATOM 1902 C CA . LYS A 1 228 ? 20.874 12.978 -45.502 1.00 84.38 228 LYS A CA 1
ATOM 1903 C C . LYS A 1 228 ? 19.464 12.865 -46.070 1.00 84.38 228 LYS A C 1
ATOM 1905 O O . LYS A 1 228 ? 19.158 11.874 -46.729 1.00 84.38 228 LYS A O 1
ATOM 1910 N N . PHE A 1 229 ? 18.607 13.844 -45.800 1.00 82.81 229 PHE A N 1
ATOM 1911 C CA . PHE A 1 229 ? 17.195 13.833 -46.179 1.00 82.81 229 PHE A CA 1
ATOM 1912 C C . PHE A 1 229 ? 16.782 15.166 -46.819 1.00 82.81 229 PHE A C 1
ATOM 1914 O O . PHE A 1 229 ? 15.893 15.853 -46.310 1.00 82.81 229 PHE A O 1
ATOM 1921 N N . PRO A 1 230 ? 17.380 15.540 -47.962 1.00 75.94 230 PRO A N 1
ATOM 1922 C CA . PRO A 1 230 ? 17.131 16.837 -48.592 1.00 75.94 230 PRO A CA 1
ATOM 1923 C C . PRO A 1 230 ? 15.661 17.035 -48.998 1.00 75.94 230 PRO A C 1
ATOM 1925 O O . PRO A 1 230 ? 15.172 18.161 -49.011 1.00 75.94 230 PRO A O 1
ATOM 1928 N N . GLY A 1 231 ? 14.925 15.951 -49.274 1.00 76.12 231 GLY A N 1
ATOM 1929 C CA . GLY A 1 231 ? 13.499 15.991 -49.621 1.00 76.12 231 GLY A CA 1
ATOM 1930 C C . GLY A 1 231 ? 12.568 16.441 -48.489 1.00 76.12 231 GLY A C 1
ATOM 1931 O O . GLY A 1 231 ? 11.493 16.944 -48.778 1.00 76.12 231 GLY A O 1
ATOM 1932 N N . LEU A 1 232 ? 12.981 16.340 -47.218 1.00 68.94 232 LEU A N 1
ATOM 1933 C CA . LEU A 1 232 ? 12.183 16.829 -46.080 1.00 68.94 232 LEU A CA 1
ATOM 1934 C C . LEU A 1 232 ? 12.155 18.363 -45.981 1.00 68.94 232 LEU A C 1
ATOM 1936 O O . LEU A 1 232 ? 11.337 18.911 -45.246 1.00 68.94 232 LEU A O 1
ATOM 1940 N N . PHE A 1 233 ? 13.059 19.047 -46.688 1.00 67.31 233 PHE A N 1
ATOM 1941 C CA . PHE A 1 233 ? 13.219 20.504 -46.643 1.00 67.31 233 PHE A CA 1
ATOM 1942 C C . PHE A 1 233 ? 12.978 21.176 -47.995 1.00 67.31 233 PHE A C 1
ATOM 1944 O O . PHE A 1 233 ? 13.093 22.398 -48.094 1.00 67.31 233 PHE A O 1
ATOM 1951 N N . LYS A 1 234 ? 12.628 2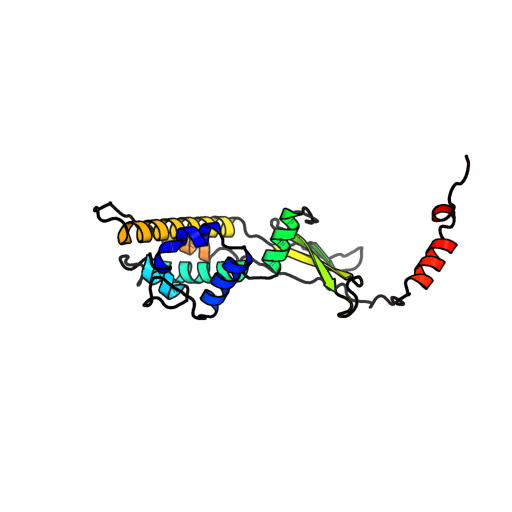0.407 -49.033 1.00 66.81 234 LYS A N 1
ATOM 1952 C CA . LYS A 1 234 ? 12.075 20.980 -50.258 1.00 66.81 234 LYS A CA 1
ATOM 1953 C C . LYS A 1 234 ? 10.646 21.409 -49.946 1.00 66.81 234 LYS A C 1
ATOM 1955 O O . LYS A 1 234 ? 9.768 20.571 -49.781 1.00 66.81 234 LYS A O 1
ATOM 1960 N N . GLN A 1 235 ? 10.427 22.714 -49.818 1.00 58.19 235 GLN A N 1
ATOM 1961 C CA . GLN A 1 235 ? 9.085 23.262 -49.968 1.00 58.19 235 GLN A CA 1
ATOM 1962 C C . GLN A 1 235 ? 8.673 22.989 -51.415 1.00 58.19 235 GLN A C 1
ATOM 1964 O O . GLN A 1 235 ? 9.271 23.547 -52.334 1.00 58.19 235 GLN A O 1
ATOM 1969 N N . GLU A 1 236 ? 7.712 22.090 -51.615 1.00 51.41 236 GLU A N 1
ATOM 1970 C CA . GLU A 1 236 ? 6.947 22.042 -52.859 1.00 51.41 236 GLU A CA 1
ATOM 1971 C C . GLU A 1 236 ? 6.203 23.378 -52.963 1.00 51.41 236 GLU A C 1
ATOM 1973 O O . GLU A 1 236 ? 5.151 23.578 -52.361 1.00 51.41 236 GLU A O 1
ATOM 1978 N N . TYR A 1 237 ? 6.813 24.339 -53.651 1.00 53.47 237 TYR A N 1
ATOM 1979 C CA . TYR A 1 237 ? 6.073 25.409 -54.293 1.00 53.47 237 TYR A CA 1
ATOM 1980 C C . TYR A 1 237 ? 5.857 24.975 -55.732 1.00 53.47 237 TYR A C 1
ATOM 1982 O O . TYR A 1 237 ? 6.704 25.242 -56.574 1.00 53.47 237 TYR A O 1
ATOM 1990 N N . ASP A 1 238 ? 4.729 24.322 -55.975 1.00 42.88 238 ASP A N 1
ATOM 1991 C CA . ASP A 1 238 ? 4.093 24.301 -57.285 1.00 42.88 238 ASP A CA 1
ATOM 1992 C C . ASP A 1 238 ? 2.624 24.700 -57.059 1.00 42.88 238 ASP A C 1
ATOM 1994 O O . ASP A 1 238 ? 1.857 23.978 -56.418 1.00 42.88 238 ASP A O 1
ATOM 1998 N N . ILE A 1 239 ? 2.287 25.920 -57.496 1.00 42.66 239 ILE A N 1
ATOM 1999 C CA . ILE A 1 239 ? 0.915 26.358 -57.801 1.00 42.66 239 ILE A CA 1
ATOM 2000 C C . ILE A 1 239 ? 0.629 25.917 -59.232 1.00 42.66 239 ILE A C 1
ATOM 2002 O O . ILE A 1 239 ? 1.516 26.161 -60.081 1.00 42.66 239 ILE A O 1
#

Organism: NCBI:txid1279460